Protein AF-A0A951QR62-F1 (afdb_monomer_lite)

pLDDT: mean 73.76, std 22.77, range [29.06, 96.69]

InterPro domains:
  IPR013424 PEP-CTERM protein-sorting domain [TIGR02595] (226-250)

Foldseek 3Di:
DDDDDDDDDDDDDDDDDDDDDPDPPVVVVVVPPPCPPQQAWFKWFWKWDDDVPFKIWIKIFTQADLNNHGFFFPPVVDLFKGKTFQGIFQTFIFDWAWDADPVRHFDADPVRFGHTPGDTDGPDGPDGTWMKMKGWDPQDCPDPPHPWIKIWIWIAGPDPVRDTFKIWIAGDDDDPDSSSCCGGPSVCCGVVVRLAQTFMWGADPVDGPDTGTGRMTGHDMDTRPRPRPPPPPPDPPPDPDDDDPDDDDDDD

Structure (mmCIF, N/CA/C/O backbone):
data_AF-A0A951QR62-F1
#
_entry.id   AF-A0A951QR62-F1
#
loop_
_atom_site.group_PDB
_atom_site.id
_atom_site.type_symbol
_atom_site.label_atom_id
_atom_site.label_alt_id
_atom_site.label_comp_id
_atom_site.label_asym_id
_atom_site.label_entity_id
_atom_site.label_seq_id
_atom_site.pdbx_PDB_ins_code
_atom_site.Cartn_x
_atom_site.Cartn_y
_atom_site.Cartn_z
_atom_site.occupancy
_atom_site.B_iso_or_equiv
_atom_site.auth_seq_id
_atom_site.auth_comp_id
_atom_site.auth_asym_id
_atom_site.auth_atom_id
_atom_site.pdbx_PDB_model_num
ATOM 1 N N . MET A 1 1 ? -86.029 -17.700 -2.530 1.00 34.91 1 MET A N 1
ATOM 2 C CA . MET A 1 1 ? -85.963 -18.914 -1.687 1.00 34.91 1 MET A CA 1
ATOM 3 C C . MET A 1 1 ? -84.786 -19.749 -2.184 1.00 34.91 1 MET A C 1
ATOM 5 O O . MET A 1 1 ? -84.702 -19.954 -3.386 1.00 34.91 1 MET A O 1
ATOM 9 N N . LYS A 1 2 ? -83.830 -20.101 -1.311 1.00 40.25 2 LYS A N 1
ATOM 10 C CA . LYS A 1 2 ? -82.664 -20.954 -1.633 1.00 40.25 2 LYS A CA 1
ATOM 11 C C . LYS A 1 2 ? -83.103 -22.402 -1.902 1.00 40.25 2 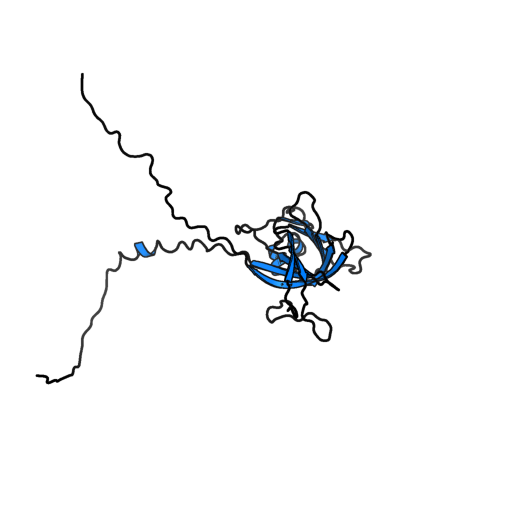LYS A C 1
ATOM 13 O O . LYS A 1 2 ? -84.101 -22.797 -1.312 1.00 40.25 2 LYS A O 1
ATOM 18 N N . ILE A 1 3 ? -82.321 -23.146 -2.700 1.00 38.38 3 ILE A N 1
ATOM 19 C CA . ILE A 1 3 ? -81.843 -24.549 -2.522 1.00 38.38 3 ILE A CA 1
ATOM 20 C C . ILE A 1 3 ? -81.163 -24.967 -3.859 1.00 38.38 3 ILE A C 1
ATOM 22 O O . ILE A 1 3 ? -81.825 -24.927 -4.886 1.00 38.38 3 ILE A O 1
ATOM 26 N N . THR A 1 4 ? -79.828 -24.978 -4.007 1.00 42.00 4 THR A N 1
ATOM 27 C CA . THR A 1 4 ? -78.790 -26.026 -3.757 1.00 42.00 4 THR A CA 1
ATOM 28 C C . THR A 1 4 ? -78.771 -27.277 -4.660 1.00 42.00 4 THR A C 1
ATOM 30 O O . THR A 1 4 ? -79.802 -27.906 -4.846 1.00 42.00 4 THR A O 1
ATOM 33 N N . GLN A 1 5 ? -77.525 -27.672 -5.017 1.00 37.88 5 GLN A N 1
ATOM 34 C CA . GLN A 1 5 ? -76.998 -28.970 -5.525 1.00 37.88 5 GLN A CA 1
ATOM 35 C C . GLN A 1 5 ? -77.039 -29.183 -7.060 1.00 37.88 5 GLN A C 1
ATOM 37 O O . GLN A 1 5 ? -77.958 -28.718 -7.710 1.00 37.88 5 GLN A O 1
ATOM 42 N N . LEU A 1 6 ? -76.062 -29.814 -7.739 1.00 32.00 6 LEU A N 1
ATOM 43 C CA . LEU A 1 6 ? -75.106 -30.866 -7.352 1.00 32.00 6 LEU A CA 1
ATOM 44 C C . LEU A 1 6 ? -73.878 -30.911 -8.313 1.00 32.00 6 LEU A C 1
ATOM 46 O O . LEU A 1 6 ? -73.946 -30.431 -9.440 1.00 32.00 6 LEU A O 1
ATOM 50 N N . MET A 1 7 ? -72.774 -31.495 -7.833 1.00 31.58 7 MET A N 1
ATOM 51 C CA . MET A 1 7 ? -71.439 -31.674 -8.440 1.00 31.58 7 MET A CA 1
ATOM 52 C C . MET A 1 7 ? -71.277 -32.870 -9.417 1.00 31.58 7 MET A C 1
ATOM 54 O O . MET A 1 7 ? -72.101 -33.777 -9.414 1.00 31.58 7 MET A O 1
ATOM 58 N N . MET A 1 8 ? -70.082 -32.898 -10.055 1.00 30.86 8 MET A N 1
ATOM 59 C CA . MET A 1 8 ? -69.261 -34.037 -10.566 1.00 30.86 8 MET A CA 1
ATOM 60 C C . MET A 1 8 ? -69.599 -34.574 -11.975 1.00 30.86 8 MET A C 1
ATOM 62 O O . MET A 1 8 ? -70.724 -34.985 -12.202 1.00 30.86 8 MET A O 1
ATOM 66 N N . ALA A 1 9 ? -68.764 -34.542 -13.032 1.00 35.53 9 ALA A N 1
ATOM 67 C CA . ALA A 1 9 ? -67.315 -34.701 -13.313 1.00 35.53 9 ALA A CA 1
ATOM 68 C C . ALA A 1 9 ? -66.876 -36.143 -13.683 1.00 35.53 9 ALA A C 1
ATOM 70 O O . ALA A 1 9 ? -67.063 -37.044 -12.873 1.00 35.53 9 ALA A O 1
ATOM 71 N N . ILE A 1 10 ? -66.208 -36.294 -14.854 1.00 38.94 10 ILE A N 1
ATOM 72 C CA . ILE A 1 10 ? -64.897 -36.971 -15.119 1.00 38.94 10 ILE A CA 1
ATOM 73 C C . ILE A 1 10 ? -64.791 -37.720 -16.489 1.00 38.94 10 ILE A C 1
ATOM 75 O O . ILE A 1 10 ? -65.581 -38.614 -16.763 1.00 38.94 10 ILE A O 1
ATOM 79 N N . ALA A 1 11 ? -63.704 -37.383 -17.228 1.00 35.62 11 ALA A N 1
ATOM 80 C CA . ALA A 1 11 ? -62.844 -38.160 -18.173 1.00 35.62 11 ALA A CA 1
ATOM 81 C C . ALA A 1 11 ? -63.382 -38.669 -19.536 1.00 35.62 11 ALA A C 1
ATOM 83 O O . ALA A 1 11 ? -64.543 -39.024 -19.641 1.00 35.62 11 ALA A O 1
ATOM 84 N N . LEU A 1 12 ? -62.607 -38.841 -20.627 1.00 31.59 12 LEU A N 1
ATOM 85 C CA . LEU A 1 12 ? -61.179 -38.672 -21.007 1.00 31.59 12 LEU A CA 1
ATOM 86 C C . LEU A 1 12 ? -61.135 -38.719 -22.565 1.00 31.59 12 LEU A C 1
ATOM 88 O O . LEU A 1 12 ? -61.848 -39.519 -23.157 1.00 31.59 12 LEU A O 1
ATOM 92 N N . ALA A 1 13 ? -60.410 -37.822 -23.246 1.00 36.09 13 ALA A N 1
ATOM 93 C CA . ALA A 1 13 ? -59.169 -38.081 -24.012 1.00 36.09 13 ALA A CA 1
ATOM 94 C C . ALA A 1 13 ? -59.342 -37.958 -25.542 1.00 36.09 13 ALA A C 1
ATOM 96 O O . ALA A 1 13 ? -60.172 -38.639 -26.124 1.00 36.09 13 ALA A O 1
ATOM 97 N N . THR A 1 14 ? -58.529 -37.106 -26.182 1.00 36.16 14 THR A N 1
ATOM 98 C CA . THR A 1 14 ? -57.420 -37.494 -27.087 1.00 36.16 14 THR A CA 1
ATOM 99 C C . THR A 1 14 ? -56.716 -36.237 -27.606 1.00 36.16 14 THR A C 1
ATOM 101 O O . THR A 1 14 ? -57.365 -35.305 -28.072 1.00 36.16 14 THR A O 1
ATOM 104 N N . VAL A 1 15 ? -55.385 -36.235 -27.538 1.00 37.47 15 VAL A N 1
ATOM 105 C CA . VAL A 1 15 ? -54.483 -35.268 -28.184 1.00 37.47 15 VAL A CA 1
ATOM 106 C C . VAL A 1 15 ? -53.923 -35.927 -29.450 1.00 37.47 15 VAL A C 1
ATOM 108 O O . VAL A 1 15 ? -53.648 -37.128 -29.424 1.00 37.47 15 VAL A O 1
ATOM 111 N N . PRO A 1 16 ? -53.705 -35.164 -30.533 1.00 37.94 16 PRO A N 1
ATOM 112 C CA . PRO A 1 16 ? -52.357 -35.143 -31.097 1.00 37.94 16 PRO A CA 1
ATOM 113 C C . PRO A 1 16 ? -51.855 -33.721 -31.401 1.00 37.94 16 PRO A C 1
ATOM 115 O O . PRO A 1 16 ? -52.566 -32.868 -31.926 1.00 37.94 16 PRO A O 1
ATOM 118 N N . VAL A 1 17 ? -50.587 -33.513 -31.045 1.00 37.38 17 VAL A N 1
ATOM 119 C CA . VAL A 1 17 ? -49.722 -32.353 -31.311 1.00 37.38 17 VAL A CA 1
ATOM 120 C C . VAL A 1 17 ? -49.073 -32.504 -32.691 1.00 37.38 17 VAL A C 1
ATOM 122 O O . VAL A 1 17 ? -48.801 -33.636 -33.082 1.00 37.38 17 VAL A O 1
ATOM 125 N N . MET A 1 18 ? -48.795 -31.379 -33.372 1.00 29.06 18 MET A N 1
ATOM 126 C CA . MET A 1 18 ? -47.573 -31.021 -34.149 1.00 29.06 18 MET A CA 1
ATOM 127 C C . MET A 1 18 ? -47.937 -29.838 -35.076 1.00 29.06 18 MET A C 1
ATOM 129 O O . MET A 1 18 ? -48.829 -29.976 -35.902 1.00 29.06 18 MET A O 1
ATOM 133 N N . SER A 1 19 ? -47.492 -28.598 -34.830 1.00 36.44 19 SER A N 1
ATOM 134 C CA . SER A 1 19 ? -46.150 -27.991 -35.014 1.00 36.44 19 SER A CA 1
ATOM 135 C C . SER A 1 19 ? -46.030 -27.196 -36.327 1.00 36.44 19 SER A C 1
ATOM 137 O O . SER A 1 19 ? -46.503 -27.643 -37.364 1.00 36.44 19 SER A O 1
ATOM 139 N N . ALA A 1 20 ? -45.321 -26.058 -36.234 1.00 32.44 20 ALA A N 1
ATOM 140 C CA . ALA A 1 20 ? -45.099 -24.971 -37.209 1.00 32.44 20 ALA A CA 1
ATOM 141 C C . ALA A 1 20 ? -46.254 -23.942 -37.237 1.00 32.44 20 ALA A C 1
ATOM 143 O O . ALA A 1 20 ? -47.397 -24.289 -37.487 1.00 32.44 20 ALA A O 1
ATOM 144 N N . PHE A 1 21 ? -46.087 -22.652 -36.934 1.00 40.03 21 PHE A N 1
ATOM 145 C CA . PHE A 1 21 ? -44.973 -21.741 -37.191 1.00 40.03 21 PHE A CA 1
ATOM 146 C C . PHE A 1 21 ? -44.891 -20.678 -36.073 1.00 40.03 21 PHE A C 1
ATOM 148 O O . PHE A 1 21 ? -45.752 -19.804 -35.977 1.00 40.03 21 PHE A O 1
ATOM 155 N N . ILE A 1 22 ? -43.847 -20.731 -35.240 1.00 42.44 22 ILE A N 1
ATOM 156 C CA . ILE A 1 22 ? -43.415 -19.625 -34.369 1.00 42.44 22 ILE A CA 1
ATOM 157 C C . ILE A 1 22 ? -42.149 -19.071 -35.016 1.00 42.44 22 ILE A C 1
ATOM 159 O O . ILE A 1 22 ? -41.060 -19.559 -34.753 1.00 42.44 22 ILE A O 1
ATOM 163 N N . GLU A 1 23 ? -42.287 -18.095 -35.911 1.00 45.03 23 GLU A N 1
ATOM 164 C CA . GLU A 1 23 ? -41.119 -17.484 -36.574 1.00 45.03 23 GLU A CA 1
ATOM 165 C C . GLU A 1 23 ? -41.222 -15.955 -36.679 1.00 45.03 23 GLU A C 1
ATOM 167 O O . GLU A 1 23 ? -40.512 -15.312 -37.441 1.00 45.03 23 GLU A O 1
ATOM 172 N N . LYS A 1 24 ? -42.098 -15.330 -35.879 1.00 41.56 24 LYS A N 1
ATOM 173 C CA . LYS A 1 24 ? -42.217 -13.860 -35.830 1.00 41.56 24 LYS A CA 1
ATOM 174 C C . LYS A 1 24 ? -42.071 -13.218 -34.452 1.00 41.56 24 LYS A C 1
ATOM 176 O O . LYS A 1 24 ? -42.199 -12.006 -34.351 1.00 41.56 24 LYS A O 1
ATOM 181 N N . ALA A 1 25 ? -41.751 -13.999 -33.419 1.00 36.41 25 ALA A N 1
ATOM 182 C CA . ALA A 1 25 ? -41.489 -13.476 -32.073 1.00 36.41 25 ALA A CA 1
ATOM 183 C C . ALA A 1 25 ? -39.991 -13.426 -31.704 1.00 36.41 25 ALA A C 1
ATOM 185 O O . ALA A 1 25 ? -39.629 -12.751 -30.748 1.00 36.41 25 ALA A O 1
ATOM 186 N N . VAL A 1 26 ? -39.112 -14.088 -32.469 1.00 38.66 26 VAL A N 1
ATOM 187 C CA . VAL A 1 26 ? -37.679 -14.201 -32.123 1.00 38.66 26 VAL A CA 1
ATOM 188 C C . VAL A 1 26 ? -36.878 -12.958 -32.543 1.00 38.66 26 VAL A C 1
ATOM 190 O O . VAL A 1 26 ? -35.980 -12.531 -31.827 1.00 38.66 26 VAL A O 1
ATOM 193 N N . ALA A 1 27 ? -37.290 -12.259 -33.606 1.00 41.97 27 ALA A N 1
ATOM 194 C CA . ALA A 1 27 ? -36.621 -11.031 -34.060 1.00 41.97 27 ALA A CA 1
ATOM 195 C C . ALA A 1 27 ? -36.863 -9.794 -33.159 1.00 41.97 27 ALA A C 1
ATOM 197 O O . ALA A 1 27 ? -36.263 -8.746 -33.378 1.00 41.97 27 ALA A O 1
ATOM 198 N N . GLN A 1 28 ? -37.737 -9.894 -32.148 1.00 40.25 28 GLN A N 1
ATOM 199 C CA . GLN A 1 28 ? -37.912 -8.873 -31.101 1.00 40.25 28 GLN A CA 1
ATOM 200 C C . GLN A 1 28 ? -37.309 -9.289 -29.748 1.00 40.25 28 GLN A C 1
ATOM 202 O O . GLN A 1 28 ? -37.308 -8.487 -28.819 1.00 40.25 28 GLN A O 1
ATOM 207 N N . GLN A 1 29 ? -36.756 -10.503 -29.643 1.00 39.50 29 GLN A N 1
ATOM 208 C CA . GLN A 1 29 ? -35.975 -10.960 -28.487 1.00 39.50 29 GLN A CA 1
ATOM 209 C C . GLN A 1 29 ? -34.459 -10.888 -28.721 1.00 39.50 29 GLN A C 1
ATOM 211 O O . GLN A 1 29 ? -33.709 -10.822 -27.755 1.00 39.50 29 GLN A O 1
ATOM 216 N N . GLU A 1 30 ? -33.997 -10.784 -29.969 1.00 42.53 30 GLU A N 1
ATOM 217 C CA . GLU A 1 30 ? -32.574 -10.558 -30.288 1.00 42.53 30 GLU A CA 1
ATOM 218 C C . GLU A 1 30 ? -32.125 -9.088 -30.159 1.00 42.53 30 GLU A C 1
ATOM 220 O O . GLU A 1 30 ? -30.941 -8.789 -30.273 1.00 42.53 30 GLU A O 1
ATOM 225 N N . ALA A 1 31 ? -33.040 -8.162 -29.850 1.00 41.59 31 ALA A N 1
ATOM 226 C CA . ALA A 1 31 ? -32.708 -6.774 -29.503 1.00 41.59 31 ALA A CA 1
ATOM 227 C C . ALA A 1 31 ? -32.502 -6.553 -27.988 1.00 41.59 31 ALA A C 1
ATOM 229 O O . ALA A 1 31 ? -32.402 -5.413 -27.541 1.00 41.59 31 ALA A O 1
ATOM 230 N N . VAL A 1 32 ? -32.447 -7.628 -27.192 1.00 46.00 32 VAL A N 1
ATOM 231 C CA . VAL A 1 32 ? -32.204 -7.578 -25.742 1.00 46.00 32 VAL A CA 1
ATOM 232 C C . VAL A 1 32 ? -31.082 -8.544 -25.364 1.00 46.00 32 VAL A C 1
ATOM 234 O O . VAL A 1 32 ? -31.298 -9.427 -24.556 1.00 46.00 32 VAL A O 1
ATOM 237 N N . VAL A 1 33 ? -29.893 -8.397 -25.959 1.00 45.66 33 VAL A N 1
ATOM 238 C CA . VAL A 1 33 ? -28.599 -8.717 -25.316 1.00 45.66 33 VAL A CA 1
ATOM 239 C C . VAL A 1 33 ? -27.499 -7.895 -26.010 1.00 45.66 33 VAL A C 1
ATOM 241 O O . VAL A 1 33 ? -26.639 -8.411 -26.716 1.00 45.66 33 VAL A O 1
ATOM 244 N N . GLN A 1 34 ? -27.515 -6.577 -25.837 1.00 39.19 34 GLN A N 1
ATOM 245 C CA . GLN A 1 34 ? -26.253 -5.934 -25.495 1.00 39.19 34 GLN A CA 1
ATOM 246 C C . GLN A 1 34 ? -26.326 -5.792 -23.983 1.00 39.19 34 GLN A C 1
ATOM 248 O O . GLN A 1 34 ? -26.963 -4.873 -23.475 1.00 39.19 34 GLN A O 1
ATOM 253 N N . GLU A 1 35 ? -25.748 -6.757 -23.262 1.00 46.84 35 GLU A N 1
ATOM 254 C CA . GLU A 1 35 ? -25.122 -6.428 -21.985 1.00 46.84 35 GLU A CA 1
ATOM 255 C C . GLU A 1 35 ? -24.111 -5.326 -22.313 1.00 46.84 35 GLU A C 1
ATOM 257 O O . GLU A 1 35 ? -22.962 -5.578 -22.670 1.00 46.84 35 GLU A O 1
ATOM 262 N N . GLU A 1 36 ? -24.572 -4.079 -22.283 1.00 46.03 36 GLU A N 1
ATOM 263 C CA . GLU A 1 36 ? -23.732 -2.980 -21.855 1.00 46.03 36 GLU A CA 1
ATOM 264 C C . GLU A 1 36 ? -23.204 -3.454 -20.504 1.00 46.03 36 GLU A C 1
ATOM 266 O O . GLU A 1 36 ? -23.963 -3.512 -19.535 1.00 46.03 36 GLU A O 1
ATOM 271 N N . LEU A 1 37 ? -21.973 -3.988 -20.499 1.00 48.75 37 LEU A N 1
ATOM 272 C CA . LEU A 1 37 ? -21.319 -4.474 -19.294 1.00 48.75 37 LEU A CA 1
ATOM 273 C C . LEU A 1 37 ? -21.549 -3.402 -18.240 1.00 48.75 37 LEU A C 1
ATOM 275 O O . LEU A 1 37 ? -21.048 -2.285 -18.393 1.00 48.75 37 LEU A O 1
ATOM 279 N N . ALA A 1 38 ? -22.330 -3.727 -17.205 1.00 47.94 38 ALA A N 1
ATOM 280 C CA . ALA A 1 38 ? -22.415 -2.878 -16.032 1.00 47.94 38 ALA A CA 1
ATOM 281 C C . ALA A 1 38 ? -20.970 -2.501 -15.685 1.00 47.94 38 ALA A C 1
ATOM 283 O O . ALA A 1 38 ? -20.124 -3.404 -15.654 1.00 47.94 38 ALA A O 1
ATOM 284 N N . PRO A 1 39 ? -20.646 -1.204 -15.541 1.00 52.41 39 PRO A N 1
ATOM 285 C CA . PRO A 1 39 ? -19.260 -0.787 -15.457 1.00 52.41 39 PRO A CA 1
ATOM 286 C C . PRO A 1 39 ? -18.620 -1.560 -14.300 1.00 52.41 39 PRO A C 1
ATOM 288 O O . PRO A 1 39 ? -19.117 -1.527 -13.170 1.00 52.41 39 PRO A O 1
ATOM 291 N N . ILE A 1 40 ? -17.600 -2.367 -14.621 1.00 57.81 40 ILE A N 1
ATOM 292 C CA . ILE A 1 40 ? -16.948 -3.264 -13.664 1.00 57.81 40 ILE A CA 1
ATOM 293 C C . ILE A 1 40 ? -16.392 -2.368 -12.567 1.00 57.81 40 ILE A C 1
ATOM 295 O O . ILE A 1 40 ? -15.451 -1.617 -12.810 1.00 57.81 40 ILE A O 1
ATOM 299 N N . ARG A 1 41 ? -17.007 -2.398 -11.379 1.00 62.28 41 ARG A N 1
ATOM 300 C CA . ARG A 1 41 ? -16.557 -1.611 -10.226 1.00 62.28 41 ARG A CA 1
ATOM 301 C C . ARG A 1 41 ? -15.094 -1.967 -9.946 1.00 62.28 41 ARG A C 1
ATOM 303 O O . ARG A 1 41 ? -14.853 -3.143 -9.663 1.00 62.28 41 ARG A O 1
ATOM 310 N N . PRO A 1 42 ? -14.141 -1.009 -9.990 1.00 72.00 42 PRO A N 1
ATOM 311 C CA . PRO A 1 42 ? -12.777 -1.260 -9.559 1.00 72.00 42 PRO A CA 1
ATOM 312 C C . PRO A 1 42 ? -12.795 -1.890 -8.171 1.00 72.00 42 PRO A C 1
ATOM 314 O O . PRO A 1 42 ? -13.407 -1.339 -7.244 1.00 72.00 42 PRO A O 1
ATOM 317 N N . GLN A 1 43 ? -12.173 -3.059 -8.054 1.00 83.44 43 GLN A N 1
ATOM 318 C CA . GLN A 1 43 ? -11.897 -3.679 -6.769 1.00 83.44 43 GLN A CA 1
ATOM 319 C C . GLN A 1 43 ? -10.499 -3.254 -6.344 1.00 83.44 43 GLN A C 1
ATOM 321 O O . GLN A 1 43 ? -9.562 -3.289 -7.131 1.00 83.44 43 GLN A O 1
ATOM 326 N N . GLY A 1 44 ? -10.379 -2.821 -5.102 1.00 91.62 44 GLY A N 1
ATOM 327 C CA . GLY A 1 44 ? -9.127 -2.410 -4.501 1.00 91.62 44 GLY A CA 1
ATOM 328 C C . GLY A 1 44 ? -8.901 -3.105 -3.171 1.00 91.62 44 GLY A C 1
ATOM 329 O O . GLY A 1 44 ? -9.738 -3.873 -2.687 1.00 91.62 44 GLY A O 1
ATOM 330 N N . ASN A 1 45 ? -7.778 -2.784 -2.546 1.00 95.56 45 ASN A N 1
ATOM 331 C CA . ASN A 1 45 ? -7.425 -3.267 -1.220 1.00 95.56 45 ASN A CA 1
ATOM 332 C C . ASN A 1 45 ? -7.411 -2.115 -0.221 1.00 95.56 45 ASN A C 1
ATOM 334 O O . ASN A 1 45 ? -6.730 -1.115 -0.442 1.00 95.56 45 ASN A O 1
ATOM 338 N N . GLY A 1 46 ? -8.114 -2.296 0.896 1.00 96.00 46 GLY A N 1
ATOM 339 C CA . GLY A 1 46 ? -8.003 -1.413 2.052 1.00 96.00 46 GLY A CA 1
ATOM 340 C C . GLY A 1 46 ? -6.793 -1.801 2.898 1.00 96.00 46 GLY A C 1
ATOM 341 O O . GLY A 1 46 ? -6.588 -2.985 3.194 1.00 96.00 46 GLY A O 1
ATOM 342 N N . TYR A 1 47 ? -5.998 -0.811 3.295 1.00 95.94 47 TYR A N 1
ATOM 343 C CA . TYR A 1 47 ? -4.814 -0.995 4.129 1.00 95.94 47 TYR A CA 1
ATOM 344 C C . TYR A 1 47 ? -4.8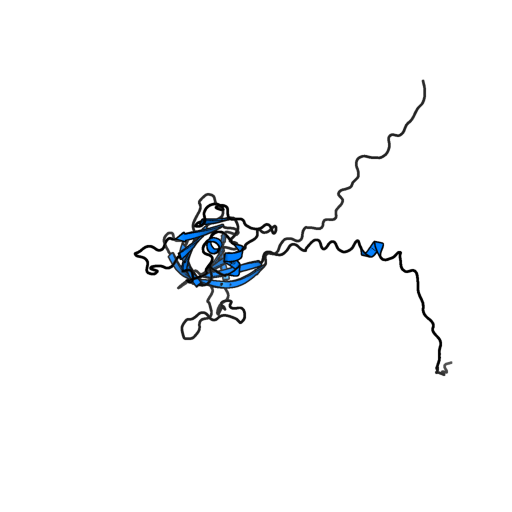58 -0.122 5.374 1.00 95.94 47 TYR A C 1
ATOM 346 O O . TYR A 1 47 ? -5.340 1.007 5.347 1.00 95.94 47 TYR A O 1
ATOM 354 N N . SER A 1 48 ? -4.314 -0.626 6.479 1.00 93.50 48 SER A N 1
ATOM 355 C CA . SER A 1 48 ? -4.222 0.115 7.736 1.00 93.50 48 SER A CA 1
ATOM 356 C C . SER A 1 48 ? -2.869 -0.065 8.413 1.00 93.50 48 SER A C 1
ATOM 358 O O . SER A 1 48 ? -2.341 -1.174 8.488 1.00 93.50 48 SER A O 1
ATOM 360 N N . GLN A 1 49 ? -2.309 1.026 8.932 1.00 90.94 49 GLN A N 1
ATOM 361 C CA . GLN A 1 49 ? -1.043 1.024 9.663 1.00 90.94 49 GLN A CA 1
ATOM 362 C C . GLN A 1 49 ? -1.260 1.358 11.150 1.00 90.94 49 GLN A C 1
ATOM 364 O O . GLN A 1 49 ? -1.545 2.512 11.450 1.00 90.94 49 GLN A O 1
ATOM 369 N N . PRO A 1 50 ? -1.037 0.423 12.096 1.00 82.06 50 PRO A N 1
ATOM 370 C CA . PRO A 1 50 ? -0.044 0.574 13.154 1.00 82.06 50 PRO A CA 1
ATOM 371 C C . PRO A 1 50 ? 0.338 1.927 13.767 1.00 82.06 50 PRO A C 1
ATOM 373 O O . PRO A 1 50 ? 1.388 2.412 13.363 1.00 82.06 50 PRO A O 1
ATOM 376 N N . GLY A 1 51 ? -0.334 2.493 14.774 1.00 72.12 51 GLY A N 1
ATOM 377 C CA . GLY A 1 51 ? 0.145 3.709 15.457 1.00 72.12 51 GLY A CA 1
ATOM 378 C C . GLY A 1 51 ? 0.191 3.659 16.985 1.00 72.12 51 GLY A C 1
ATOM 379 O O . GLY A 1 51 ? -0.827 3.887 17.629 1.00 72.12 51 GLY A O 1
ATOM 380 N N . SER A 1 52 ? 1.365 3.496 17.605 1.00 59.75 52 SER A N 1
ATOM 381 C CA . SER A 1 52 ? 1.514 3.650 19.068 1.00 59.75 52 SER A CA 1
ATOM 382 C C . SER A 1 52 ? 1.992 5.066 19.449 1.00 59.75 52 SER A C 1
ATOM 384 O O . SER A 1 52 ? 2.993 5.521 18.887 1.00 59.75 52 SER A O 1
ATOM 386 N N . PRO A 1 53 ? 1.352 5.811 20.383 1.00 49.78 53 PRO A N 1
ATOM 387 C CA . PRO A 1 53 ? 0.094 5.536 21.093 1.00 49.78 53 PRO A CA 1
ATOM 388 C C . PRO A 1 53 ? -1.167 6.080 20.386 1.00 49.78 53 PRO A C 1
ATOM 390 O O . PRO A 1 53 ? -2.271 5.823 20.855 1.00 49.78 53 PRO A O 1
ATOM 393 N N . SER A 1 54 ? -1.028 6.852 19.299 1.00 58.25 54 SER A N 1
ATOM 394 C CA . SER A 1 54 ? -2.092 7.220 18.340 1.00 58.25 54 SER A CA 1
ATOM 395 C C . SER A 1 54 ? -1.487 7.931 17.120 1.00 58.25 54 SER A C 1
ATOM 397 O O . SER A 1 54 ? -0.965 9.032 17.276 1.00 58.25 54 SER A O 1
ATOM 399 N N . VAL A 1 55 ? -1.546 7.280 15.950 1.00 55.78 55 VAL A N 1
ATOM 400 C CA . VAL A 1 55 ? -1.957 7.758 14.602 1.00 55.78 55 VAL A CA 1
ATOM 401 C C . VAL A 1 55 ? -1.990 6.494 13.742 1.00 55.78 55 VAL A C 1
ATOM 403 O O . VAL A 1 55 ? -0.933 5.933 13.465 1.00 55.78 55 VAL A O 1
ATOM 406 N N . PHE A 1 56 ? -3.175 6.046 13.337 1.00 79.19 56 PHE A N 1
ATOM 407 C CA . PHE A 1 56 ? -3.325 4.925 12.416 1.00 79.19 56 PHE A CA 1
ATOM 408 C C . PHE A 1 56 ? -3.770 5.463 11.064 1.00 79.19 56 PHE A C 1
ATOM 410 O O . PHE A 1 56 ? -4.774 6.165 10.971 1.00 79.19 56 PHE A O 1
ATOM 417 N N . VAL A 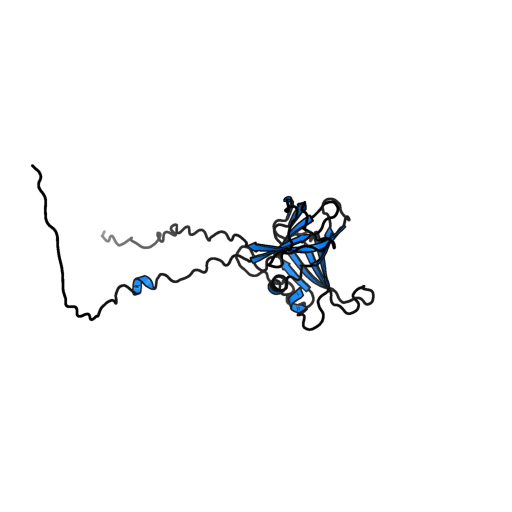1 57 ? -2.984 5.204 10.031 1.00 89.69 57 VAL A N 1
ATOM 418 C CA . VAL A 1 57 ? -3.328 5.597 8.665 1.00 89.69 57 VAL A CA 1
ATOM 419 C C . VAL A 1 57 ? -4.224 4.517 8.072 1.00 89.69 57 VAL A C 1
ATOM 421 O O . VAL A 1 57 ? -3.932 3.334 8.256 1.00 89.69 57 VAL A O 1
ATOM 424 N N . GLN A 1 58 ? -5.266 4.907 7.341 1.00 93.31 58 GLN A N 1
ATOM 425 C CA . GLN A 1 58 ? -5.999 4.016 6.445 1.00 93.31 58 GLN A CA 1
ATOM 426 C C . GLN A 1 58 ? -6.043 4.618 5.042 1.00 93.31 58 GLN A C 1
ATOM 428 O O . GLN A 1 58 ? -6.214 5.825 4.902 1.00 93.31 58 GLN A O 1
ATOM 433 N N . PHE A 1 59 ? -5.873 3.786 4.022 1.00 95.56 59 PHE A N 1
ATOM 434 C CA . PHE A 1 59 ? -6.021 4.174 2.623 1.00 95.56 59 PHE A CA 1
ATOM 435 C C . PHE A 1 59 ? -6.452 2.975 1.786 1.00 95.56 59 PHE A C 1
ATOM 437 O O . PHE A 1 59 ? -6.315 1.823 2.208 1.00 95.56 59 PHE A O 1
ATOM 444 N N . ASP A 1 60 ? -6.907 3.272 0.578 1.00 96.25 60 ASP A N 1
ATOM 445 C CA . ASP A 1 60 ? -7.332 2.294 -0.406 1.00 96.25 60 ASP A CA 1
ATOM 446 C C . ASP A 1 60 ? -6.369 2.303 -1.597 1.00 96.25 60 ASP A C 1
ATOM 448 O O . ASP A 1 60 ? -5.941 3.367 -2.047 1.00 96.25 60 ASP A O 1
ATOM 452 N N . LEU A 1 61 ? -6.014 1.123 -2.102 1.00 96.50 61 LEU A N 1
ATOM 453 C CA . LEU A 1 61 ? -5.205 0.942 -3.308 1.00 96.50 61 LEU A CA 1
ATOM 454 C C . LEU A 1 61 ? -6.075 0.362 -4.424 1.00 96.50 61 LEU A C 1
ATOM 456 O O . LEU A 1 61 ? -6.741 -0.649 -4.207 1.00 96.50 61 LEU A O 1
ATOM 460 N N . PHE A 1 62 ? -6.021 0.957 -5.613 1.00 95.31 62 PHE A N 1
ATOM 461 C CA . PHE A 1 62 ? -6.756 0.518 -6.802 1.00 95.31 62 PHE A CA 1
ATOM 462 C C . PHE A 1 62 ? -5.829 0.393 -8.014 1.00 95.31 62 PHE A C 1
ATOM 464 O O . PHE A 1 62 ? -4.886 1.168 -8.143 1.00 95.31 62 PHE A O 1
ATOM 471 N N . ASP A 1 63 ? -6.126 -0.542 -8.916 1.00 93.56 63 ASP A N 1
ATOM 472 C CA . ASP A 1 63 ? -5.476 -0.717 -10.226 1.00 93.56 63 ASP A CA 1
ATOM 473 C C . ASP A 1 63 ? -6.182 0.027 -11.365 1.00 93.56 63 ASP A C 1
ATOM 475 O O . ASP A 1 63 ? -5.636 0.147 -12.459 1.00 93.56 63 ASP A O 1
ATOM 479 N N . ALA A 1 64 ? -7.381 0.553 -11.125 1.00 91.38 64 ALA A N 1
ATOM 480 C CA . ALA A 1 64 ? -8.154 1.298 -12.106 1.00 91.38 64 ALA A CA 1
ATOM 481 C C . ALA A 1 64 ? -8.659 2.628 -11.536 1.00 91.38 64 ALA A C 1
ATOM 483 O O . ALA A 1 64 ? -8.911 2.775 -10.337 1.00 91.38 64 ALA A O 1
ATOM 484 N N . LEU A 1 65 ? -8.835 3.609 -12.418 1.00 87.75 65 LEU A N 1
ATOM 485 C CA . LEU A 1 65 ? -9.437 4.911 -12.151 1.00 87.75 65 LEU A CA 1
ATOM 486 C C . LEU A 1 65 ? -10.954 4.797 -11.956 1.00 87.75 65 LEU A C 1
ATOM 488 O O . LEU A 1 65 ? -11.577 3.767 -12.218 1.00 87.75 65 LEU A O 1
ATOM 492 N N . SER A 1 66 ? -11.583 5.869 -11.471 1.00 83.00 66 SER A N 1
ATOM 493 C CA . SER A 1 66 ? -13.019 5.885 -11.153 1.00 83.00 66 SER A CA 1
ATOM 494 C C . SER A 1 66 ? -13.932 5.704 -12.364 1.00 83.00 66 SER A C 1
ATOM 496 O O . SER A 1 66 ? -15.075 5.284 -12.213 1.00 83.00 66 SER A O 1
ATOM 498 N N . ASN A 1 67 ? -13.406 5.954 -13.561 1.00 83.88 67 ASN A N 1
ATOM 499 C CA . ASN A 1 67 ? -14.055 5.693 -14.844 1.00 83.88 67 ASN A CA 1
ATOM 500 C C . ASN A 1 67 ? -13.814 4.268 -15.385 1.00 83.88 67 ASN A C 1
ATOM 502 O O . ASN A 1 67 ? -14.214 3.984 -16.509 1.00 83.88 67 ASN A O 1
ATOM 506 N N . GLY A 1 68 ? -13.145 3.396 -14.623 1.00 83.56 68 GLY A N 1
ATOM 507 C CA . GLY A 1 68 ? -12.839 2.015 -15.005 1.00 83.56 68 GLY A CA 1
ATOM 508 C C . GLY A 1 68 ? -11.598 1.845 -15.885 1.00 83.56 68 GLY A C 1
ATOM 509 O O . GLY A 1 68 ? -11.223 0.714 -16.176 1.00 83.56 68 GLY A O 1
ATOM 510 N N . ASN A 1 69 ? -10.929 2.929 -16.292 1.00 87.31 69 ASN A N 1
ATOM 511 C CA . ASN A 1 69 ? -9.688 2.813 -17.058 1.00 87.31 69 ASN A CA 1
ATOM 512 C C . ASN A 1 69 ? -8.551 2.294 -16.165 1.00 87.31 69 ASN A C 1
ATOM 514 O O . ASN A 1 69 ? -8.412 2.787 -15.043 1.00 87.31 69 ASN A O 1
ATOM 518 N N . PRO A 1 70 ? -7.697 1.380 -16.654 1.00 90.44 70 PRO A N 1
ATOM 519 C CA . PRO A 1 70 ? -6.548 0.909 -15.891 1.00 90.44 70 PRO A CA 1
ATOM 520 C C . PRO A 1 70 ? -5.582 2.061 -15.592 1.00 90.44 70 PRO A C 1
ATOM 522 O O . PRO A 1 70 ? -5.358 2.945 -16.426 1.00 90.44 70 PRO A O 1
ATOM 525 N N . ILE A 1 71 ? -4.994 2.041 -14.402 1.00 91.81 71 ILE A N 1
ATOM 526 C CA . ILE A 1 71 ? -3.918 2.941 -14.004 1.00 91.81 71 ILE A CA 1
ATOM 527 C C . ILE A 1 71 ? -2.621 2.366 -14.555 1.00 91.81 71 ILE A C 1
ATOM 529 O O . ILE A 1 71 ? -2.186 1.277 -14.188 1.00 91.81 71 ILE A O 1
ATOM 533 N N . LEU A 1 72 ? -2.006 3.113 -15.464 1.00 91.69 72 LEU A N 1
ATOM 534 C CA . LEU A 1 72 ? -0.785 2.692 -16.132 1.00 91.69 72 LEU A CA 1
ATOM 535 C C . LEU A 1 72 ? 0.441 3.184 -15.371 1.00 91.69 72 LEU A C 1
ATOM 537 O O . LEU A 1 72 ? 0.454 4.299 -14.847 1.00 91.69 72 LEU A O 1
ATOM 541 N N . ASP A 1 73 ? 1.492 2.372 -15.393 1.00 93.50 73 ASP A N 1
ATOM 542 C CA . ASP A 1 73 ? 2.830 2.824 -15.043 1.00 93.50 73 ASP A CA 1
ATOM 543 C C . ASP A 1 73 ? 3.292 3.911 -16.030 1.00 93.50 73 ASP A C 1
ATOM 545 O O . ASP A 1 73 ? 3.207 3.738 -17.253 1.00 93.50 73 ASP A O 1
ATOM 549 N N . LEU A 1 74 ? 3.776 5.036 -15.505 1.00 91.69 74 LEU A N 1
ATOM 550 C CA . LEU A 1 74 ? 4.357 6.128 -16.289 1.00 91.69 74 LEU A CA 1
ATOM 551 C C . LEU A 1 74 ? 5.840 5.912 -16.618 1.00 91.69 74 LEU A C 1
ATOM 553 O O . LEU A 1 74 ? 6.356 6.528 -17.550 1.00 91.69 74 LEU A O 1
ATOM 557 N N . GLU A 1 75 ? 6.512 5.008 -15.910 1.00 91.44 75 GLU A N 1
ATOM 558 C CA . GLU A 1 75 ? 7.935 4.693 -16.044 1.00 91.44 75 GLU A CA 1
ATOM 559 C C . GLU A 1 75 ? 8.160 3.363 -16.786 1.00 91.44 75 GLU A C 1
ATOM 561 O O . GLU A 1 75 ? 9.141 2.668 -16.550 1.00 91.44 75 GLU A O 1
ATOM 566 N N . GLN A 1 76 ? 7.309 3.037 -17.771 1.00 84.06 76 GLN A N 1
ATOM 567 C CA . GLN A 1 76 ? 7.250 1.732 -18.475 1.00 84.06 76 GLN A CA 1
ATOM 568 C C . GLN A 1 76 ? 8.580 1.193 -19.035 1.00 84.06 76 GLN A C 1
ATOM 570 O O . GLN A 1 76 ? 8.689 0.018 -19.391 1.00 84.06 76 GLN A O 1
ATOM 575 N N . LYS A 1 77 ? 9.584 2.059 -19.203 1.00 87.06 77 LYS A N 1
ATOM 576 C CA . LYS A 1 77 ? 10.915 1.704 -19.717 1.00 87.06 77 LYS A CA 1
ATOM 577 C C . LYS A 1 77 ? 11.921 1.359 -18.616 1.00 87.06 77 LYS A C 1
ATOM 579 O O . LYS A 1 77 ? 13.029 0.945 -18.948 1.00 87.06 77 LYS A O 1
ATOM 584 N N . ASN A 1 78 ? 11.569 1.547 -17.349 1.00 90.38 78 ASN A N 1
ATOM 585 C CA . ASN A 1 78 ? 12.423 1.330 -16.193 1.00 90.38 78 ASN A CA 1
ATOM 586 C C . ASN A 1 78 ? 11.919 0.123 -15.398 1.00 90.38 78 ASN A C 1
ATOM 588 O O . ASN A 1 78 ? 10.899 0.190 -14.732 1.00 90.38 78 ASN A O 1
ATOM 592 N N . ASP A 1 79 ? 12.659 -0.979 -15.433 1.00 89.88 79 ASP A N 1
ATOM 593 C CA . ASP A 1 79 ? 12.323 -2.228 -14.739 1.00 89.88 79 ASP A CA 1
ATOM 594 C C . ASP A 1 79 ? 12.479 -2.169 -13.210 1.00 89.88 79 ASP A C 1
ATOM 596 O O . ASP A 1 79 ? 12.212 -3.151 -12.521 1.00 89.88 79 ASP A O 1
ATOM 600 N N . LYS A 1 80 ? 12.940 -1.033 -12.678 1.00 92.44 80 LYS A N 1
ATOM 601 C CA . LYS A 1 80 ? 13.197 -0.809 -11.249 1.00 92.44 80 LYS A CA 1
ATOM 602 C C . LYS A 1 80 ? 12.348 0.299 -10.655 1.00 92.44 80 LYS A C 1
ATOM 604 O O . LYS A 1 80 ? 12.498 0.592 -9.471 1.00 92.44 80 LYS A O 1
ATOM 609 N N . LEU A 1 81 ? 11.500 0.935 -11.452 1.00 94.31 81 LEU A N 1
ATOM 610 C CA . LEU A 1 81 ? 10.683 2.054 -11.016 1.00 94.31 81 LEU A CA 1
ATOM 611 C C . LEU A 1 81 ? 9.328 1.989 -11.702 1.00 94.31 81 LEU A C 1
ATOM 613 O O . LEU A 1 81 ? 9.271 1.984 -12.925 1.00 94.31 81 LEU A O 1
ATOM 617 N N . GLY A 1 82 ? 8.269 2.016 -10.902 1.00 96.06 82 GLY A N 1
ATOM 618 C CA . GLY A 1 82 ? 6.911 2.221 -11.374 1.00 96.06 82 GLY A CA 1
ATOM 619 C C . GLY A 1 82 ? 6.287 3.429 -10.698 1.00 96.06 82 GLY A C 1
ATOM 620 O O . GLY A 1 82 ? 6.517 3.689 -9.511 1.00 96.06 82 GLY A O 1
ATOM 621 N N . VAL A 1 83 ? 5.506 4.193 -11.456 1.00 95.75 83 VAL A N 1
ATOM 622 C CA . VAL A 1 83 ? 4.793 5.377 -10.966 1.00 95.75 83 VAL A CA 1
ATOM 623 C C . VAL A 1 83 ? 3.345 5.323 -11.428 1.00 95.75 83 VAL A C 1
ATOM 625 O O . VAL A 1 83 ? 3.061 5.369 -12.623 1.00 95.75 83 VAL A O 1
ATOM 628 N N . PHE A 1 84 ? 2.433 5.282 -10.460 1.00 95.31 84 PHE A N 1
ATOM 629 C CA . PHE A 1 84 ? 1.006 5.069 -10.661 1.00 95.31 84 PHE A CA 1
ATOM 630 C C . PHE A 1 84 ? 0.209 6.254 -10.117 1.00 95.31 84 PHE A C 1
ATOM 632 O O . PHE A 1 84 ? 0.048 6.422 -8.901 1.00 95.31 84 PHE A O 1
ATOM 639 N N . PHE A 1 85 ? -0.281 7.103 -11.018 1.00 93.56 85 PHE A N 1
ATOM 640 C CA . PHE A 1 85 ? -1.071 8.269 -10.632 1.00 93.56 85 PHE A CA 1
ATOM 641 C C . PHE A 1 85 ? -2.538 7.912 -10.397 1.00 93.56 85 PHE A C 1
ATOM 643 O O . PHE A 1 85 ? -3.168 7.268 -11.231 1.00 93.56 85 PHE A O 1
ATOM 650 N N . GLY A 1 86 ? -3.079 8.358 -9.261 1.00 92.50 86 GLY A N 1
ATOM 651 C CA . GLY A 1 86 ? -4.449 8.050 -8.841 1.00 92.50 86 GLY A CA 1
ATOM 652 C C . GLY A 1 86 ? -4.642 6.659 -8.227 1.00 92.50 86 GLY A C 1
ATOM 653 O O . GLY A 1 86 ? -5.779 6.234 -8.056 1.00 92.50 86 GLY A O 1
ATOM 654 N N . ALA A 1 87 ? -3.556 5.946 -7.908 1.00 95.06 87 ALA A N 1
ATOM 655 C CA . ALA A 1 87 ? -3.612 4.595 -7.342 1.00 95.06 87 ALA A CA 1
ATOM 656 C C . ALA A 1 87 ? -4.099 4.555 -5.888 1.00 95.06 87 ALA A C 1
ATOM 658 O O . ALA A 1 87 ? -4.620 3.534 -5.448 1.00 95.06 87 ALA A O 1
ATOM 659 N N . ILE A 1 88 ? -3.909 5.644 -5.139 1.00 95.69 88 ILE A N 1
ATOM 660 C CA . ILE A 1 88 ? -4.254 5.718 -3.718 1.00 95.69 88 ILE A CA 1
ATOM 661 C C . ILE A 1 88 ? -5.493 6.581 -3.547 1.00 95.69 88 ILE A C 1
ATOM 663 O O . 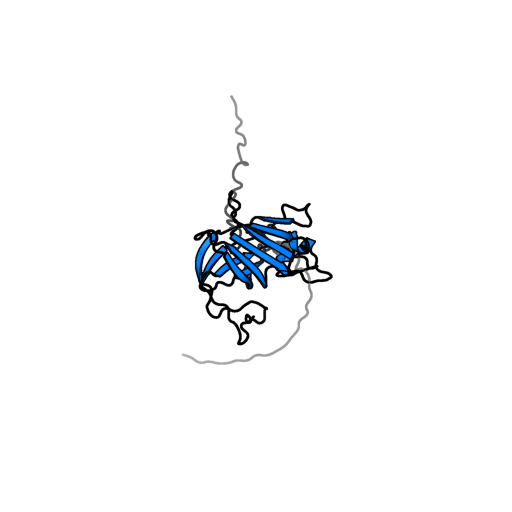ILE A 1 88 ? -5.516 7.709 -4.036 1.00 95.69 88 ILE A O 1
ATOM 667 N N . GLU A 1 89 ? -6.475 6.097 -2.796 1.00 93.75 89 GLU A N 1
ATOM 668 C CA . GLU A 1 89 ? -7.650 6.875 -2.413 1.00 93.75 89 GLU A CA 1
ATOM 669 C C . GLU A 1 89 ? -7.887 6.871 -0.902 1.00 93.75 89 GLU A C 1
ATOM 671 O O . GLU A 1 89 ? -7.360 6.030 -0.169 1.00 93.75 89 GLU A O 1
ATOM 676 N N . ASN A 1 90 ? -8.689 7.835 -0.441 1.00 93.12 90 ASN A N 1
ATOM 677 C CA . ASN A 1 90 ? -9.184 7.928 0.934 1.00 93.12 90 ASN A CA 1
ATOM 678 C C . ASN A 1 90 ? -8.064 7.834 1.980 1.00 93.12 90 ASN A C 1
ATOM 680 O O . ASN A 1 90 ? -8.170 7.082 2.952 1.00 93.12 90 ASN A O 1
ATOM 684 N N . TYR A 1 91 ? -6.978 8.588 1.793 1.00 93.25 91 TYR A N 1
ATOM 685 C CA . TYR A 1 91 ? -5.856 8.549 2.722 1.00 93.25 91 TYR A CA 1
ATOM 686 C C . TYR A 1 91 ? -6.200 9.331 3.991 1.00 93.25 91 TYR A C 1
ATOM 688 O O . TYR A 1 91 ? -6.159 10.564 4.039 1.00 93.25 91 TYR A O 1
ATOM 696 N N . ASN A 1 92 ? -6.540 8.596 5.039 1.00 91.94 92 ASN A N 1
ATOM 697 C CA . ASN A 1 92 ? -7.069 9.107 6.290 1.00 91.94 92 ASN A CA 1
ATOM 698 C C . ASN A 1 92 ? -6.099 8.870 7.444 1.00 91.94 92 ASN A C 1
ATOM 700 O O . ASN A 1 92 ? -5.457 7.826 7.534 1.00 91.94 92 ASN A O 1
ATOM 704 N N . ILE A 1 93 ? -6.064 9.814 8.379 1.00 89.50 93 ILE A N 1
ATOM 705 C CA . ILE A 1 93 ? -5.512 9.607 9.716 1.00 89.50 93 ILE A CA 1
ATOM 706 C C . ILE A 1 93 ? -6.653 9.469 10.715 1.00 89.50 93 ILE A C 1
ATOM 708 O O . ILE A 1 93 ? -7.667 10.170 10.650 1.00 89.50 93 ILE A O 1
ATOM 712 N N . GLY A 1 94 ? -6.482 8.569 11.670 1.00 89.31 94 GLY A N 1
ATOM 713 C CA . GLY A 1 94 ? -7.473 8.372 12.709 1.00 89.31 94 GLY A CA 1
ATOM 714 C C . GLY A 1 94 ? -7.013 7.408 13.783 1.00 89.31 94 GLY A C 1
ATOM 715 O O . GLY A 1 94 ? -5.816 7.227 14.034 1.00 89.31 94 GLY A O 1
ATOM 716 N N . THR A 1 95 ? -7.997 6.797 14.429 1.00 88.44 95 THR A N 1
ATOM 717 C CA . THR A 1 95 ? -7.792 5.885 15.553 1.00 88.44 95 THR A CA 1
ATOM 718 C C . THR A 1 95 ? -8.548 4.591 15.327 1.00 88.44 95 THR A C 1
ATOM 720 O O . THR A 1 95 ? -9.719 4.609 14.964 1.00 88.44 95 THR A O 1
ATOM 723 N N . GLY A 1 96 ? -7.885 3.476 15.594 1.00 88.19 96 GLY A N 1
ATOM 724 C CA . GLY A 1 96 ? -8.445 2.131 15.598 1.00 88.19 96 GLY A CA 1
ATOM 725 C C . GLY A 1 96 ? -7.461 1.199 16.297 1.00 88.19 96 GLY A C 1
ATOM 726 O O . GLY A 1 96 ? -6.327 1.594 16.579 1.00 88.19 96 GLY A O 1
ATOM 727 N N . ARG A 1 97 ? -7.883 -0.028 16.595 1.00 88.38 97 ARG A N 1
ATOM 728 C CA . ARG A 1 97 ? -7.014 -1.042 17.199 1.00 88.38 97 ARG A CA 1
ATOM 729 C C . ARG A 1 97 ? -7.242 -2.382 16.527 1.00 88.38 97 ARG A C 1
ATOM 731 O O . ARG A 1 97 ? -8.367 -2.877 16.522 1.00 88.38 97 ARG A O 1
ATOM 738 N N . LEU A 1 98 ? -6.176 -2.942 15.961 1.00 90.25 98 LEU A N 1
ATOM 739 C CA . LEU A 1 98 ? -6.200 -4.304 15.437 1.00 90.25 98 LEU A CA 1
ATOM 740 C C . LEU A 1 98 ? -6.319 -5.293 16.596 1.00 90.25 98 LEU A C 1
ATOM 742 O O . LEU A 1 98 ? -5.739 -5.077 17.659 1.00 90.25 98 LEU A O 1
ATOM 746 N N . LEU A 1 99 ? -7.079 -6.358 16.372 1.00 92.38 99 LEU A N 1
ATOM 747 C CA . LEU A 1 99 ? -7.160 -7.485 17.283 1.00 92.38 99 LEU A CA 1
ATOM 748 C C . LEU A 1 99 ? -5.839 -8.255 17.218 1.00 92.38 99 LEU A C 1
ATOM 750 O O . LEU A 1 99 ? -5.395 -8.638 16.134 1.00 92.38 99 LEU A O 1
ATOM 754 N N . VAL A 1 100 ? -5.226 -8.473 18.377 1.00 92.25 100 VAL A N 1
ATOM 755 C CA . VAL A 1 100 ? -4.003 -9.267 18.519 1.00 92.25 100 VAL A CA 1
ATOM 756 C C . VAL A 1 100 ? -4.235 -10.430 19.475 1.00 92.25 100 VAL A C 1
ATOM 758 O O . VAL A 1 100 ? -5.081 -10.341 20.366 1.00 92.25 100 VAL A O 1
ATOM 761 N N . ASP A 1 101 ? -3.518 -11.528 19.266 1.00 93.94 101 ASP A N 1
ATOM 762 C CA . ASP A 1 101 ? -3.558 -12.694 20.144 1.00 93.94 101 ASP A CA 1
ATOM 763 C C . ASP A 1 101 ? -2.607 -12.553 21.352 1.00 93.94 101 ASP A C 1
ATOM 765 O O . ASP A 1 101 ? -1.985 -11.513 21.576 1.00 93.94 101 ASP A O 1
ATOM 769 N N . GLU A 1 102 ? -2.484 -13.617 22.152 1.00 92.94 102 GLU A N 1
ATOM 770 C CA . GLU A 1 102 ? -1.604 -13.658 23.332 1.00 92.94 102 GLU A CA 1
ATOM 771 C C . GLU A 1 102 ? -0.108 -13.491 23.003 1.00 92.94 102 GLU A C 1
ATOM 773 O O . GLU A 1 102 ? 0.691 -13.226 23.902 1.00 92.94 102 GLU A O 1
ATOM 778 N N . LYS A 1 103 ? 0.286 -13.652 21.734 1.00 93.75 103 LYS A N 1
ATOM 779 C CA . LYS A 1 103 ? 1.657 -13.470 21.239 1.00 93.75 103 LYS A CA 1
ATOM 780 C C . LYS A 1 103 ? 1.862 -12.110 20.572 1.00 93.75 103 LYS A C 1
ATOM 782 O O . LYS A 1 103 ? 2.915 -11.890 19.978 1.00 93.75 103 LYS A O 1
ATOM 787 N N . GLU A 1 104 ? 0.879 -11.217 20.673 1.00 87.75 104 GLU A N 1
ATOM 788 C CA . GLU A 1 104 ? 0.848 -9.918 19.996 1.00 87.75 104 GLU A CA 1
ATOM 789 C C . GLU A 1 104 ? 0.817 -10.028 18.457 1.00 87.75 104 GLU A C 1
ATOM 791 O O . GLU A 1 104 ? 1.135 -9.069 17.747 1.00 87.75 104 GLU A O 1
ATOM 796 N N . GLU A 1 105 ? 0.401 -11.177 17.912 1.00 90.38 105 GLU A N 1
ATOM 797 C CA . GLU A 1 105 ? 0.222 -11.361 16.473 1.00 90.38 105 GLU A CA 1
ATOM 798 C C . GLU A 1 105 ? -1.172 -10.901 16.039 1.00 90.38 105 GLU A C 1
ATOM 800 O O . GLU A 1 105 ? -2.168 -11.130 16.724 1.00 90.38 105 GLU A O 1
ATOM 805 N N . VAL A 1 106 ? -1.260 -10.244 14.878 1.00 91.94 106 VAL A N 1
ATOM 806 C CA . VAL A 1 106 ? -2.540 -9.750 14.348 1.00 91.94 106 VAL A CA 1
ATOM 807 C C . VAL A 1 106 ? -3.446 -10.916 13.959 1.00 91.94 106 VAL A C 1
ATOM 809 O O . VAL A 1 106 ? -3.102 -11.724 13.093 1.00 91.94 106 VAL A O 1
ATOM 812 N N . VAL A 1 107 ? -4.643 -10.946 14.544 1.00 94.94 107 VAL A N 1
ATOM 813 C CA . VAL A 1 107 ? -5.686 -11.926 14.233 1.00 94.94 107 VAL A CA 1
ATOM 814 C C . VAL A 1 107 ? -6.316 -11.593 12.882 1.00 94.94 107 VAL A C 1
ATOM 816 O O . VAL A 1 107 ? -6.685 -10.447 12.608 1.00 94.94 107 VAL A O 1
ATOM 819 N N . ARG A 1 108 ? -6.449 -12.611 12.028 1.00 95.31 108 ARG A N 1
ATOM 820 C CA . ARG A 1 108 ? -7.037 -12.501 10.689 1.00 95.31 108 ARG A CA 1
ATOM 821 C C . ARG A 1 108 ? -8.327 -13.307 10.580 1.00 95.31 108 ARG A C 1
ATOM 823 O O . ARG A 1 108 ? -8.485 -14.327 11.246 1.00 95.31 108 ARG A O 1
ATOM 830 N N . ASP A 1 109 ? -9.246 -12.840 9.743 1.00 93.62 109 ASP A N 1
ATOM 831 C CA . ASP A 1 109 ? -10.480 -13.558 9.430 1.00 93.62 109 ASP A CA 1
ATOM 832 C C . ASP A 1 109 ? -10.247 -14.734 8.460 1.00 93.62 109 ASP A C 1
ATOM 834 O O . ASP A 1 109 ? -9.128 -15.002 8.017 1.00 93.62 109 ASP A O 1
ATOM 838 N N . THR A 1 110 ? -11.318 -15.447 8.102 1.00 94.31 110 THR A N 1
ATOM 839 C CA . THR A 1 110 ? -11.249 -16.589 7.173 1.00 94.31 110 THR A CA 1
ATOM 840 C C . THR A 1 110 ? -10.841 -16.209 5.748 1.00 94.31 110 THR A C 1
ATOM 842 O O . THR A 1 110 ? -10.500 -17.093 4.967 1.00 94.31 110 THR A O 1
ATOM 845 N N . SER A 1 111 ? -10.884 -14.922 5.402 1.00 91.81 111 SER A N 1
ATOM 846 C CA . SER A 1 111 ? -10.442 -14.380 4.112 1.00 91.81 111 SER A CA 1
ATOM 847 C C . SER A 1 111 ? -9.006 -13.840 4.173 1.00 91.81 111 SER A C 1
ATOM 849 O O . SER A 1 111 ? -8.472 -13.394 3.160 1.00 91.81 111 SER A O 1
ATOM 851 N N . GLY A 1 112 ? -8.365 -13.892 5.346 1.00 90.94 112 GLY A N 1
ATOM 852 C CA . GLY A 1 112 ? -7.006 -13.415 5.574 1.00 90.94 112 GLY A CA 1
ATOM 853 C C . GLY A 1 112 ? -6.898 -11.921 5.893 1.00 90.94 112 GLY A C 1
ATOM 854 O O . GLY A 1 112 ? -5.778 -11.405 5.931 1.00 90.94 112 GLY A O 1
ATOM 855 N N . PHE A 1 113 ? -8.004 -11.213 6.143 1.00 94.50 113 PHE A N 1
ATOM 856 C CA . PHE A 1 113 ? -7.985 -9.788 6.489 1.00 94.50 113 PHE A CA 1
ATOM 857 C C . PHE A 1 113 ? -7.757 -9.572 7.980 1.00 94.50 113 PHE A C 1
ATOM 859 O O . PHE A 1 113 ? -8.318 -10.284 8.812 1.00 94.50 113 PHE A O 1
ATOM 866 N N . ALA A 1 114 ? -6.943 -8.573 8.324 1.00 93.56 114 ALA A N 1
ATOM 867 C CA . ALA A 1 114 ? -6.706 -8.199 9.713 1.00 93.56 114 ALA A CA 1
ATOM 868 C C . ALA A 1 114 ? -7.998 -7.703 10.382 1.00 93.56 114 ALA A C 1
ATOM 870 O O . ALA A 1 114 ? -8.688 -6.831 9.850 1.00 93.56 114 ALA A O 1
ATOM 871 N N . GLN A 1 115 ? -8.307 -8.242 11.561 1.00 93.44 115 GLN A N 1
ATOM 872 C CA . GLN A 1 115 ? -9.496 -7.871 12.322 1.00 93.44 115 GLN A CA 1
ATOM 873 C C . GLN A 1 115 ? -9.229 -6.679 13.239 1.00 93.44 115 GLN A C 1
ATOM 875 O O . GLN A 1 115 ? -8.130 -6.501 13.763 1.00 93.44 115 GLN A O 1
ATOM 880 N N . PHE A 1 116 ? -10.267 -5.880 13.476 1.00 90.44 116 PHE A N 1
ATOM 881 C CA . PHE A 1 116 ? -10.239 -4.793 14.447 1.00 90.44 116 PHE A CA 1
ATOM 882 C C . PHE A 1 116 ? -10.899 -5.223 15.754 1.00 90.44 116 PHE A C 1
ATOM 884 O O . PHE A 1 116 ? -12.018 -5.729 15.755 1.00 90.44 116 PHE A O 1
ATOM 891 N N . GLU A 1 117 ? -10.233 -4.948 16.870 1.00 91.50 117 GLU A N 1
ATOM 892 C CA . GLU A 1 117 ? -10.868 -4.927 18.186 1.00 91.50 117 GLU A CA 1
ATOM 893 C C . GLU A 1 117 ? -11.672 -3.630 18.365 1.00 91.50 117 GLU A C 1
ATOM 895 O O . GLU A 1 117 ? -12.799 -3.644 18.855 1.00 91.50 117 GLU A O 1
ATOM 900 N N . ILE A 1 118 ? -11.101 -2.503 17.920 1.00 90.06 118 ILE A N 1
ATOM 901 C CA . ILE A 1 118 ? -11.770 -1.200 17.856 1.00 90.06 118 ILE A CA 1
ATOM 902 C C . ILE A 1 118 ? -11.754 -0.748 16.394 1.00 90.06 118 ILE A C 1
ATOM 904 O O . ILE A 1 118 ? -10.660 -0.496 15.874 1.00 90.06 118 ILE A O 1
ATOM 908 N N . PRO A 1 119 ? -12.920 -0.626 15.729 1.00 90.69 119 PRO A N 1
ATOM 909 C CA . PRO A 1 119 ? -12.993 -0.190 14.340 1.00 90.69 119 PRO A CA 1
ATOM 910 C C . PRO A 1 119 ? -12.282 1.142 14.105 1.00 90.69 119 PRO A C 1
ATOM 912 O O . PRO A 1 119 ? -12.295 2.032 14.961 1.00 90.69 119 PRO A O 1
ATOM 915 N N . PHE A 1 120 ? -11.685 1.288 12.925 1.00 89.69 120 PHE A N 1
ATOM 916 C CA . PHE A 1 120 ? -11.070 2.545 12.535 1.00 89.69 120 PHE A CA 1
ATOM 917 C C . PHE A 1 120 ? -12.111 3.666 12.441 1.00 89.69 120 PHE A C 1
ATOM 919 O O . PHE A 1 120 ? -13.151 3.527 11.800 1.00 89.69 120 PHE A O 1
ATOM 926 N N . THR A 1 121 ? -11.803 4.796 13.067 1.00 91.00 121 THR A N 1
ATOM 927 C CA . THR A 1 121 ? -12.566 6.039 12.962 1.00 91.00 121 THR A CA 1
ATOM 928 C C . THR A 1 121 ? -11.657 7.114 12.387 1.00 91.00 121 THR A C 1
ATOM 930 O O . THR A 1 121 ? -10.675 7.508 13.027 1.00 91.00 121 THR A O 1
ATOM 933 N N . SER A 1 122 ? -11.988 7.584 11.181 1.00 90.19 122 SER A N 1
ATOM 934 C CA . SER A 1 122 ? -11.272 8.687 10.538 1.00 90.19 122 SER A CA 1
ATOM 935 C C . SER A 1 122 ? -11.462 9.974 11.338 1.00 90.19 122 SER A C 1
ATOM 937 O O . SER A 1 122 ? -12.578 10.318 11.728 1.00 90.19 122 SER A O 1
ATOM 939 N N . GLN A 1 123 ? -10.362 10.675 11.589 1.00 89.38 123 GLN A N 1
ATOM 940 C CA . GLN A 1 123 ? -10.355 11.984 12.241 1.00 89.38 123 GLN A CA 1
ATOM 941 C C . GLN A 1 123 ? -10.060 13.099 11.241 1.00 89.38 123 GLN A C 1
ATOM 943 O O . GLN A 1 123 ? -10.549 14.215 11.405 1.00 89.38 123 GLN A O 1
ATOM 948 N N . ASN A 1 124 ? -9.243 12.811 10.226 1.00 87.50 124 ASN A N 1
ATOM 949 C CA . ASN A 1 124 ? -8.909 13.759 9.178 1.00 87.50 124 ASN A CA 1
ATOM 950 C C . ASN A 1 124 ? -8.502 13.031 7.892 1.00 87.50 124 ASN A C 1
ATOM 952 O O . ASN A 1 124 ? -7.726 12.074 7.930 1.00 87.50 124 ASN A O 1
ATOM 956 N N . THR A 1 125 ? -8.965 13.538 6.757 1.00 90.31 125 THR A N 1
ATOM 957 C CA . THR A 1 125 ? -8.549 13.088 5.427 1.00 90.31 125 THR A CA 1
ATOM 958 C C . THR A 1 125 ? -7.378 13.949 4.972 1.00 90.31 125 THR A C 1
ATOM 960 O O . THR A 1 125 ? -7.480 15.173 4.938 1.00 90.31 125 THR A O 1
ATOM 963 N N . LEU A 1 126 ? -6.240 13.327 4.654 1.00 87.94 126 LEU A N 1
ATOM 964 C CA . LEU A 1 126 ? -5.074 14.056 4.147 1.00 87.94 126 LEU A CA 1
ATOM 965 C C . LEU A 1 126 ? -5.230 14.388 2.663 1.00 87.94 126 LEU A C 1
ATOM 967 O O . LEU A 1 126 ? -4.855 15.482 2.248 1.00 87.94 126 LEU A O 1
ATOM 971 N N . PHE A 1 127 ? -5.772 13.452 1.881 1.00 90.38 127 PHE A N 1
ATOM 972 C CA . PHE A 1 127 ? -6.153 13.653 0.485 1.00 90.38 127 PHE A CA 1
ATOM 973 C C . PHE A 1 127 ? -7.121 12.557 0.018 1.00 90.38 127 PHE A C 1
ATOM 975 O O . PHE A 1 127 ? -7.068 11.421 0.495 1.00 90.38 127 PHE A O 1
ATOM 982 N N . ASP A 1 128 ? -7.967 12.902 -0.955 1.00 90.88 128 ASP A N 1
ATOM 983 C CA . ASP A 1 128 ? -8.934 11.968 -1.545 1.00 90.88 128 ASP A CA 1
ATOM 984 C C . ASP A 1 128 ? -8.288 11.050 -2.580 1.00 90.88 128 ASP A C 1
ATOM 986 O O . ASP A 1 128 ? -8.598 9.866 -2.619 1.00 90.88 128 ASP A O 1
ATOM 990 N N . VAL A 1 129 ? -7.384 11.596 -3.402 1.00 92.31 129 VAL A N 1
ATOM 991 C CA . VAL A 1 129 ? -6.684 10.880 -4.477 1.00 92.31 129 VAL A CA 1
ATOM 992 C C . VAL A 1 129 ? -5.200 11.231 -4.439 1.00 92.31 129 VAL A C 1
ATOM 994 O O . VAL A 1 129 ? -4.820 12.407 -4.433 1.00 92.31 129 VAL A O 1
ATOM 997 N N . GLY A 1 130 ? -4.358 10.206 -4.431 1.00 93.19 130 GLY A N 1
ATOM 998 C CA . GLY A 1 130 ? -2.907 10.299 -4.432 1.00 93.19 130 GLY A CA 1
ATOM 999 C C . GLY A 1 130 ? -2.268 9.253 -5.333 1.00 93.19 130 GLY A C 1
ATOM 1000 O O . GLY A 1 130 ? -2.917 8.590 -6.142 1.00 93.19 130 GLY A O 1
ATOM 1001 N N . ASN A 1 131 ? -0.957 9.132 -5.204 1.00 95.31 131 ASN A N 1
ATOM 1002 C CA . ASN A 1 131 ? -0.121 8.393 -6.130 1.00 95.31 131 ASN A CA 1
ATOM 1003 C C . ASN A 1 131 ? 0.715 7.350 -5.390 1.00 95.31 131 ASN A C 1
ATOM 1005 O O . ASN A 1 131 ? 1.061 7.526 -4.217 1.00 95.31 131 ASN A O 1
ATOM 1009 N N . LEU A 1 132 ? 1.085 6.295 -6.111 1.00 96.44 132 LEU A N 1
ATOM 1010 C CA . LEU A 1 132 ? 2.008 5.270 -5.646 1.00 96.44 132 LEU A CA 1
ATOM 1011 C C . LEU A 1 132 ? 3.256 5.277 -6.527 1.00 96.44 132 LEU A C 1
ATOM 1013 O O . LEU A 1 132 ? 3.163 5.268 -7.751 1.00 96.44 132 LEU A O 1
ATOM 1017 N N . ARG A 1 133 ? 4.432 5.263 -5.908 1.00 96.25 133 ARG A N 1
ATOM 1018 C CA . ARG A 1 133 ? 5.704 4.970 -6.573 1.00 96.25 133 ARG A CA 1
ATOM 1019 C C . ARG A 1 133 ? 6.255 3.687 -5.983 1.00 96.25 133 ARG A C 1
ATOM 1021 O O . ARG A 1 133 ? 6.426 3.629 -4.771 1.00 96.25 133 ARG A O 1
ATOM 1028 N N . ALA A 1 134 ? 6.562 2.703 -6.811 1.00 96.69 134 ALA A N 1
ATOM 1029 C CA . ALA A 1 134 ? 7.283 1.504 -6.409 1.00 96.69 134 ALA A CA 1
ATOM 1030 C C . ALA A 1 134 ? 8.718 1.596 -6.934 1.00 96.69 134 ALA A C 1
ATOM 1032 O O . ALA A 1 134 ? 8.933 1.962 -8.086 1.00 96.69 134 ALA A O 1
ATOM 1033 N N . GLU A 1 135 ? 9.707 1.301 -6.099 1.00 95.38 135 GLU A N 1
ATOM 1034 C CA . GLU A 1 135 ? 11.116 1.330 -6.488 1.00 95.38 135 GLU A CA 1
ATOM 1035 C C . GLU A 1 135 ? 11.839 0.090 -5.970 1.00 95.38 135 GLU A C 1
ATOM 1037 O O . GLU A 1 135 ? 11.788 -0.215 -4.777 1.00 95.38 135 GLU A O 1
ATOM 1042 N N . LEU A 1 136 ? 12.542 -0.609 -6.862 1.00 92.75 136 LEU A N 1
ATOM 1043 C CA . LEU A 1 136 ? 13.431 -1.699 -6.486 1.00 92.75 136 LEU A CA 1
ATOM 1044 C C . LEU A 1 136 ? 14.716 -1.114 -5.898 1.00 92.75 136 LEU A C 1
ATOM 1046 O O . LEU A 1 136 ? 15.568 -0.588 -6.619 1.00 92.75 136 LEU A O 1
ATOM 1050 N N . ILE A 1 137 ? 14.872 -1.233 -4.585 1.00 87.69 137 ILE A N 1
ATOM 1051 C CA . ILE A 1 137 ? 16.068 -0.796 -3.878 1.00 87.69 137 ILE A CA 1
ATOM 1052 C C . ILE A 1 137 ? 17.118 -1.908 -3.987 1.00 87.69 137 ILE A C 1
ATOM 1054 O O . ILE A 1 137 ? 16.891 -3.022 -3.501 1.00 87.69 137 ILE A O 1
ATOM 1058 N N . PRO A 1 138 ? 18.285 -1.639 -4.605 1.00 72.56 138 PRO A N 1
ATOM 1059 C CA . PRO A 1 138 ? 19.354 -2.621 -4.676 1.00 72.56 138 PRO A CA 1
ATOM 1060 C C . PRO A 1 138 ? 19.776 -3.025 -3.263 1.00 72.56 138 PRO A C 1
ATOM 1062 O O . PRO A 1 138 ? 20.026 -2.158 -2.424 1.00 72.56 138 PRO A O 1
ATOM 1065 N N . SER A 1 139 ? 19.893 -4.331 -3.011 1.00 66.31 139 SER A N 1
ATOM 1066 C CA . SER A 1 139 ? 20.399 -4.848 -1.736 1.00 66.31 139 SER A CA 1
ATOM 1067 C C . SER A 1 139 ? 21.763 -4.214 -1.442 1.00 66.31 139 SER A C 1
ATOM 1069 O O . SER A 1 139 ? 22.750 -4.474 -2.140 1.00 66.31 139 SER A O 1
ATOM 1071 N N . SER A 1 140 ? 21.830 -3.328 -0.444 1.00 55.84 140 SER A N 1
ATOM 1072 C CA . SER A 1 140 ? 23.106 -2.757 -0.028 1.00 55.84 140 SER A CA 1
ATOM 1073 C C . SER A 1 140 ? 23.868 -3.809 0.774 1.00 55.84 140 SER A C 1
ATOM 1075 O O . SER A 1 140 ? 23.282 -4.561 1.562 1.00 55.84 140 SER A O 1
ATOM 1077 N N . LYS A 1 141 ? 25.196 -3.856 0.597 1.00 51.16 141 LYS A N 1
ATOM 1078 C CA . LYS A 1 141 ? 26.079 -4.773 1.340 1.00 51.16 141 LYS A CA 1
ATOM 1079 C C . LYS A 1 141 ? 26.027 -4.562 2.861 1.00 51.16 141 LYS A C 1
ATOM 1081 O O . LYS A 1 141 ? 26.471 -5.448 3.584 1.00 51.16 141 LYS A O 1
ATOM 1086 N N . ASP A 1 142 ? 25.463 -3.447 3.320 1.00 52.84 142 ASP A N 1
ATOM 1087 C CA . ASP A 1 142 ? 25.376 -3.052 4.728 1.00 52.84 142 ASP A CA 1
ATOM 1088 C C . ASP A 1 142 ? 23.941 -3.098 5.283 1.00 52.84 142 ASP A C 1
ATOM 1090 O O . ASP A 1 142 ? 23.721 -2.770 6.446 1.00 52.84 142 ASP A O 1
ATOM 1094 N N . SER A 1 143 ? 22.955 -3.512 4.478 1.00 56.53 143 SER A N 1
ATOM 1095 C CA . SER A 1 143 ? 21.587 -3.715 4.958 1.00 56.53 143 SER A CA 1
ATOM 1096 C C . SER A 1 143 ? 21.471 -4.999 5.783 1.00 56.53 143 SER A C 1
ATOM 1098 O O . SER A 1 143 ? 22.153 -5.993 5.527 1.00 56.53 143 SER A O 1
ATOM 1100 N N . GLU A 1 144 ? 20.550 -4.999 6.748 1.00 55.09 144 GLU A N 1
ATOM 1101 C CA . GLU A 1 144 ? 20.133 -6.187 7.511 1.00 55.09 144 GLU A CA 1
ATOM 1102 C C . GLU A 1 144 ? 19.658 -7.340 6.593 1.00 55.09 144 GLU A C 1
ATOM 1104 O O . GLU A 1 144 ? 19.686 -8.506 6.974 1.00 55.09 144 GLU A O 1
ATOM 1109 N N . TYR A 1 145 ? 19.322 -7.021 5.337 1.00 54.50 145 TYR A N 1
ATOM 1110 C CA . TYR A 1 145 ? 18.770 -7.908 4.315 1.00 54.50 145 TYR A CA 1
ATOM 1111 C C . TYR A 1 145 ? 19.787 -8.259 3.214 1.00 54.50 145 TYR A C 1
ATOM 1113 O O . TYR A 1 145 ? 19.474 -8.204 2.021 1.00 54.50 145 TYR A O 1
ATOM 1121 N N . LYS A 1 146 ? 21.025 -8.612 3.593 1.00 53.94 146 LYS A N 1
ATOM 1122 C CA . LYS A 1 146 ? 22.077 -9.035 2.647 1.00 53.94 146 LYS A CA 1
ATOM 1123 C C . LYS A 1 146 ? 21.552 -10.091 1.666 1.00 53.94 146 LYS A C 1
ATOM 1125 O O . LYS A 1 146 ? 21.244 -11.211 2.058 1.00 53.94 146 LYS A O 1
ATOM 1130 N N . GLY A 1 147 ? 21.498 -9.737 0.382 1.00 61.69 147 GLY A N 1
ATOM 1131 C CA . GLY A 1 147 ? 21.105 -10.643 -0.701 1.00 61.69 147 GLY A CA 1
ATOM 1132 C C . GLY A 1 147 ? 19.599 -10.765 -0.947 1.00 61.69 147 GLY A C 1
ATOM 1133 O O . GLY A 1 147 ? 19.216 -11.541 -1.815 1.00 61.69 147 GLY A O 1
ATOM 1134 N N . SER A 1 148 ? 18.755 -10.015 -0.230 1.00 69.19 148 SER A N 1
ATOM 1135 C CA . SER A 1 148 ? 17.323 -9.907 -0.539 1.00 69.19 148 SER A CA 1
ATOM 1136 C C . SER A 1 148 ? 17.029 -8.588 -1.245 1.00 69.19 148 SER A C 1
ATOM 1138 O O . SER A 1 148 ? 17.543 -7.537 -0.856 1.00 69.19 148 SER A O 1
ATOM 1140 N N . GLU A 1 149 ? 16.205 -8.645 -2.285 1.00 82.94 149 GLU A N 1
ATOM 1141 C CA . GLU A 1 149 ? 15.686 -7.457 -2.953 1.00 82.94 149 GLU A CA 1
ATOM 1142 C C . GLU A 1 149 ? 14.565 -6.838 -2.113 1.00 82.94 149 GLU A C 1
ATOM 1144 O O . GLU A 1 149 ? 13.736 -7.538 -1.523 1.00 82.94 149 GLU A O 1
ATOM 1149 N N . VAL A 1 150 ? 14.565 -5.509 -2.032 1.00 88.75 150 VAL A N 1
ATOM 1150 C CA . VAL A 1 150 ? 13.564 -4.740 -1.291 1.00 88.75 150 VAL A CA 1
ATOM 1151 C C . VAL A 1 150 ? 12.853 -3.832 -2.276 1.00 88.75 150 VAL A C 1
ATOM 1153 O O . VAL A 1 150 ? 13.503 -3.153 -3.066 1.00 88.75 150 VAL A O 1
ATOM 1156 N N . VAL A 1 151 ? 11.527 -3.788 -2.204 1.00 92.44 151 VAL A N 1
ATOM 1157 C CA . VAL A 1 151 ? 10.737 -2.776 -2.910 1.00 92.44 151 VAL A CA 1
ATOM 1158 C C . VAL A 1 151 ? 10.284 -1.730 -1.906 1.00 92.44 151 VAL A C 1
ATOM 1160 O O . VAL A 1 151 ? 9.723 -2.060 -0.858 1.00 92.44 151 VAL A O 1
ATOM 1163 N N . GLU A 1 152 ? 10.548 -0.465 -2.216 1.00 95.06 152 GLU A N 1
ATOM 1164 C CA . GLU A 1 152 ? 9.998 0.679 -1.498 1.00 95.06 152 GLU A CA 1
ATOM 1165 C C . GLU A 1 152 ? 8.773 1.208 -2.249 1.00 95.06 152 GLU A C 1
ATOM 1167 O O . GLU A 1 152 ? 8.878 1.694 -3.372 1.00 95.06 152 GLU A O 1
ATOM 1172 N N . TYR A 1 153 ? 7.610 1.148 -1.605 1.00 96.56 153 TYR A N 1
ATOM 1173 C CA . TYR A 1 153 ? 6.377 1.770 -2.069 1.00 96.56 153 TYR A CA 1
ATOM 1174 C C . TYR A 1 153 ? 6.178 3.108 -1.359 1.00 96.56 153 TYR A C 1
ATOM 1176 O O . TYR A 1 153 ? 5.856 3.160 -0.168 1.00 96.56 153 TYR A O 1
ATOM 1184 N N . THR A 1 154 ? 6.361 4.201 -2.086 1.00 95.62 154 THR A N 1
ATOM 1185 C CA . THR A 1 154 ? 6.162 5.566 -1.602 1.00 95.62 154 THR A CA 1
ATOM 1186 C C . THR A 1 154 ? 4.773 6.064 -1.986 1.00 95.62 154 THR A C 1
ATOM 1188 O O . THR A 1 154 ? 4.424 6.089 -3.165 1.00 95.62 154 THR A O 1
ATOM 1191 N N . ILE A 1 155 ? 4.004 6.506 -0.994 1.00 95.12 155 ILE A N 1
ATOM 1192 C CA . ILE A 1 155 ? 2.716 7.175 -1.174 1.00 95.12 155 ILE A CA 1
ATOM 1193 C C . ILE A 1 155 ? 2.937 8.683 -1.096 1.00 95.12 155 ILE A C 1
ATOM 1195 O O . ILE A 1 155 ? 3.479 9.197 -0.110 1.00 95.12 155 ILE A O 1
ATOM 1199 N N . PHE A 1 156 ? 2.504 9.391 -2.134 1.00 91.81 156 PHE A N 1
ATOM 1200 C CA . PHE A 1 156 ? 2.639 10.840 -2.242 1.00 91.81 156 PHE A CA 1
ATOM 1201 C C . PHE A 1 156 ? 1.362 11.475 -2.796 1.00 91.81 156 PHE A C 1
ATOM 1203 O O . PHE A 1 156 ? 0.591 10.841 -3.517 1.00 91.81 156 PHE A O 1
ATOM 1210 N N . GLY A 1 157 ? 1.120 12.728 -2.418 1.00 85.75 157 GLY A N 1
ATOM 1211 C CA . GLY A 1 157 ? -0.092 13.452 -2.805 1.00 85.75 157 GLY A CA 1
ATOM 1212 C C . GLY A 1 157 ? -0.167 13.748 -4.307 1.00 85.75 157 GLY A C 1
ATOM 1213 O O . GLY A 1 157 ? 0.833 13.696 -5.023 1.00 85.75 157 GLY A O 1
ATOM 1214 N N . SER A 1 158 ? -1.361 14.113 -4.777 1.00 74.25 158 SER A N 1
ATOM 1215 C CA . SER A 1 158 ? -1.641 14.526 -6.164 1.00 74.25 158 SER A CA 1
ATOM 1216 C C . SER A 1 158 ? -1.219 15.973 -6.501 1.00 74.25 158 SER A C 1
ATOM 1218 O O . SER A 1 158 ? -1.416 16.429 -7.628 1.00 74.25 158 SER A O 1
ATOM 1220 N N . GLY A 1 159 ? -0.623 16.703 -5.548 1.00 61.19 159 GLY A N 1
ATOM 1221 C CA . GLY A 1 159 ? -0.179 18.094 -5.696 1.00 61.19 159 GLY A CA 1
ATOM 1222 C C . GLY A 1 159 ? 1.185 18.280 -6.383 1.00 61.19 159 GLY A C 1
ATOM 1223 O O . GLY A 1 159 ? 1.977 17.350 -6.525 1.00 61.19 159 GLY A O 1
ATOM 1224 N N . LYS A 1 160 ? 1.482 19.526 -6.798 1.00 45.78 160 LYS A N 1
ATOM 1225 C CA . LYS A 1 160 ? 2.754 19.929 -7.452 1.00 45.78 160 LYS A CA 1
ATOM 1226 C C . LYS A 1 160 ? 3.997 19.799 -6.562 1.00 45.78 160 LYS A C 1
ATOM 1228 O O . LYS A 1 160 ? 5.114 19.920 -7.053 1.00 45.78 160 LYS A O 1
ATOM 1233 N N . ASP A 1 161 ? 3.802 19.641 -5.265 1.00 64.12 161 ASP A N 1
ATOM 1234 C CA . ASP A 1 161 ? 4.830 19.612 -4.232 1.00 64.12 161 ASP A CA 1
ATOM 1235 C C . ASP A 1 161 ? 5.455 18.224 -4.036 1.00 64.12 161 ASP A C 1
ATOM 1237 O O . ASP A 1 161 ? 6.533 18.131 -3.453 1.00 64.12 161 ASP A O 1
ATOM 1241 N N . GLY A 1 162 ? 4.827 17.153 -4.545 1.00 71.75 162 GLY A N 1
ATOM 1242 C CA . GLY A 1 162 ? 5.372 15.795 -4.443 1.00 71.75 162 GLY A CA 1
ATOM 1243 C C . GLY A 1 162 ? 5.531 15.326 -2.994 1.00 71.75 162 GLY A C 1
ATOM 1244 O O . GLY A 1 162 ? 6.408 14.513 -2.701 1.00 71.75 162 GLY A O 1
ATOM 1245 N N . THR A 1 163 ? 4.713 15.869 -2.085 1.00 84.38 163 THR A N 1
ATOM 1246 C CA . THR A 1 163 ? 4.797 15.596 -0.650 1.00 84.38 163 THR A CA 1
ATOM 1247 C C . THR A 1 163 ? 4.649 14.102 -0.386 1.00 84.38 163 THR A C 1
ATOM 1249 O O . THR A 1 163 ? 3.641 13.487 -0.743 1.00 84.38 163 THR A O 1
ATOM 1252 N N . ILE A 1 164 ? 5.670 13.526 0.251 1.00 88.81 164 ILE A N 1
ATOM 1253 C CA . ILE A 1 164 ? 5.701 12.124 0.663 1.00 88.81 164 ILE A CA 1
ATOM 1254 C C . ILE A 1 164 ? 4.968 11.996 1.996 1.00 88.81 164 ILE A C 1
ATOM 1256 O O . ILE A 1 164 ? 5.339 12.638 2.978 1.00 88.81 164 ILE A O 1
ATOM 1260 N N . TYR A 1 165 ? 3.956 11.133 2.033 1.00 88.81 165 TYR A N 1
ATOM 1261 C CA . TYR A 1 165 ? 3.185 10.853 3.245 1.00 88.81 165 TYR A CA 1
ATOM 1262 C C . TYR A 1 165 ? 3.640 9.565 3.921 1.00 88.81 165 TYR A C 1
ATOM 1264 O O . TYR A 1 165 ? 3.683 9.494 5.148 1.00 88.81 165 TYR A O 1
ATOM 1272 N N . GLN A 1 166 ? 4.011 8.550 3.139 1.00 91.44 166 GLN A N 1
ATOM 1273 C CA . GLN A 1 166 ? 4.403 7.256 3.684 1.00 91.44 166 GLN A CA 1
ATOM 1274 C C . GLN A 1 166 ? 5.364 6.523 2.759 1.00 91.44 166 GLN A C 1
ATOM 1276 O O . GLN A 1 166 ? 5.228 6.564 1.537 1.00 91.44 166 GLN A O 1
ATOM 1281 N N . LYS A 1 167 ? 6.327 5.826 3.359 1.00 93.12 167 LYS A N 1
ATOM 1282 C CA . LYS A 1 167 ? 7.220 4.881 2.685 1.00 93.12 167 LYS A CA 1
ATOM 1283 C C . LYS A 1 167 ? 6.982 3.493 3.248 1.00 93.12 167 LYS A C 1
ATOM 1285 O O . LYS A 1 167 ? 6.981 3.334 4.464 1.00 93.12 167 LYS A O 1
ATOM 1290 N N . ASN A 1 168 ? 6.796 2.503 2.389 1.00 94.12 168 ASN A N 1
ATOM 1291 C CA . ASN A 1 168 ? 6.538 1.124 2.784 1.00 94.12 168 ASN A CA 1
ATOM 1292 C C . ASN A 1 168 ? 7.608 0.228 2.185 1.00 94.12 168 ASN A C 1
ATOM 1294 O O . ASN A 1 168 ? 7.698 0.113 0.969 1.00 94.12 168 ASN A O 1
ATOM 1298 N N . GLN A 1 169 ? 8.406 -0.416 3.024 1.00 92.12 169 GLN A N 1
ATOM 1299 C CA . GLN A 1 169 ? 9.467 -1.301 2.566 1.00 92.12 169 GLN A CA 1
ATOM 1300 C C . GLN A 1 169 ? 9.032 -2.752 2.702 1.00 92.12 169 GLN A C 1
ATOM 1302 O O . GLN A 1 169 ? 8.639 -3.208 3.781 1.00 92.12 169 GLN A O 1
ATOM 1307 N N . ARG A 1 170 ? 9.106 -3.485 1.594 1.00 90.56 170 ARG A N 1
ATOM 1308 C CA . ARG A 1 170 ? 8.801 -4.910 1.541 1.00 90.56 170 ARG A CA 1
ATOM 1309 C C . ARG A 1 170 ? 10.027 -5.673 1.072 1.00 90.56 170 ARG A C 1
ATOM 1311 O O . ARG A 1 170 ? 10.464 -5.514 -0.065 1.00 90.56 170 ARG A O 1
ATOM 1318 N N . THR A 1 171 ? 10.537 -6.544 1.935 1.00 88.00 171 THR A N 1
ATOM 1319 C CA . THR A 1 171 ? 11.488 -7.578 1.525 1.00 88.00 171 THR A CA 1
ATOM 1320 C C . THR A 1 171 ? 10.748 -8.596 0.673 1.00 88.00 171 THR A C 1
ATOM 1322 O O . THR A 1 171 ? 9.726 -9.145 1.100 1.00 88.00 171 THR A O 1
ATOM 1325 N N . LEU A 1 172 ? 11.234 -8.811 -0.544 1.00 83.06 172 LEU A N 1
ATOM 1326 C CA . LEU A 1 172 ? 10.622 -9.748 -1.470 1.00 83.06 172 LEU A CA 1
ATOM 1327 C C . LEU A 1 172 ? 11.001 -11.189 -1.098 1.00 83.06 172 LEU A C 1
ATOM 1329 O O . LEU A 1 172 ? 12.130 -11.433 -0.658 1.00 83.06 172 LEU A O 1
ATOM 1333 N N . PRO A 1 173 ? 10.076 -12.152 -1.242 1.00 78.25 173 PRO A N 1
ATOM 1334 C CA . PRO A 1 173 ? 10.400 -13.558 -1.050 1.00 78.25 173 PRO A CA 1
ATOM 1335 C C . PRO A 1 173 ? 11.463 -14.006 -2.061 1.00 78.25 173 PRO A C 1
ATOM 1337 O O . PRO A 1 173 ? 11.529 -13.511 -3.187 1.00 78.25 173 PRO A O 1
ATOM 1340 N N . CYS A 1 174 ? 12.314 -14.948 -1.653 1.00 71.19 174 CYS A N 1
ATOM 1341 C CA . CYS A 1 174 ? 13.332 -15.492 -2.542 1.00 71.19 174 CYS A CA 1
ATOM 1342 C C . CYS A 1 174 ? 12.731 -16.479 -3.558 1.00 71.19 174 CYS A C 1
ATOM 1344 O O . CYS A 1 174 ? 11.769 -17.180 -3.256 1.00 71.19 174 CYS A O 1
ATOM 1346 N N . CYS A 1 175 ? 13.383 -16.560 -4.724 1.00 68.69 175 CYS A N 1
ATOM 1347 C CA . CYS A 1 175 ? 13.158 -17.510 -5.822 1.00 68.69 175 CYS A CA 1
ATOM 1348 C C . CYS A 1 175 ? 11.776 -17.423 -6.506 1.00 68.69 175 CYS A C 1
ATOM 1350 O O . CYS A 1 175 ? 10.735 -17.570 -5.882 1.00 68.69 175 CYS A O 1
ATOM 1352 N N . ASN A 1 176 ? 11.775 -17.265 -7.835 1.00 70.75 176 ASN A N 1
ATOM 1353 C CA . ASN A 1 176 ? 10.579 -17.220 -8.700 1.00 70.75 176 ASN A CA 1
ATOM 1354 C C . ASN A 1 176 ? 9.601 -16.055 -8.455 1.00 70.75 176 ASN A C 1
ATOM 1356 O O . ASN A 1 176 ? 8.505 -16.064 -9.008 1.00 70.75 176 ASN A O 1
ATOM 1360 N N . PHE A 1 177 ? 9.986 -15.052 -7.668 1.00 83.81 177 PHE A N 1
ATOM 1361 C CA . PHE A 1 177 ? 9.201 -13.835 -7.508 1.00 83.81 177 PHE A CA 1
ATOM 1362 C C . PHE A 1 177 ? 9.438 -12.884 -8.693 1.00 83.81 177 PHE A C 1
ATOM 1364 O O . PHE A 1 177 ? 10.588 -12.596 -9.032 1.00 83.81 177 PHE A O 1
ATOM 1371 N N . ASP A 1 178 ? 8.368 -12.399 -9.329 1.00 90.44 178 ASP A N 1
ATOM 1372 C CA . ASP A 1 178 ? 8.469 -11.454 -10.447 1.00 90.44 178 ASP A CA 1
ATOM 1373 C C . ASP A 1 178 ? 8.703 -10.031 -9.923 1.00 90.44 178 ASP A C 1
ATOM 1375 O O . ASP A 1 178 ? 7.780 -9.272 -9.618 1.00 90.44 178 ASP A O 1
ATOM 1379 N N . THR A 1 179 ? 9.980 -9.684 -9.786 1.00 89.19 179 THR A N 1
ATOM 1380 C CA . THR A 1 179 ? 10.432 -8.399 -9.240 1.00 89.19 179 THR A CA 1
ATOM 1381 C C . THR A 1 179 ? 10.069 -7.231 -10.147 1.00 89.19 179 THR A C 1
ATOM 1383 O O . THR A 1 179 ? 9.794 -6.140 -9.654 1.00 89.19 179 THR A O 1
ATOM 1386 N N . LYS A 1 180 ? 9.995 -7.466 -11.461 1.00 90.81 180 LYS A N 1
ATOM 1387 C CA . LYS A 1 180 ? 9.594 -6.454 -12.436 1.00 90.81 180 LYS A CA 1
ATOM 1388 C C . LYS A 1 180 ? 8.116 -6.118 -12.277 1.00 90.81 180 LYS A C 1
ATOM 1390 O O . LYS A 1 180 ? 7.753 -4.947 -12.202 1.00 90.81 180 LYS A O 1
ATOM 1395 N N . ARG A 1 181 ? 7.245 -7.126 -12.189 1.00 93.62 181 ARG A N 1
ATOM 1396 C CA . ARG A 1 181 ? 5.808 -6.894 -11.972 1.00 93.62 181 ARG A CA 1
ATOM 1397 C C . ARG A 1 181 ? 5.523 -6.297 -10.599 1.00 93.62 181 ARG A C 1
ATOM 1399 O O . ARG A 1 181 ? 4.667 -5.432 -10.487 1.00 93.62 181 ARG A O 1
ATOM 1406 N N . ALA A 1 182 ? 6.301 -6.653 -9.579 1.00 93.06 182 ALA A N 1
ATOM 1407 C CA . ALA A 1 182 ? 6.194 -6.044 -8.252 1.00 93.06 182 ALA A CA 1
ATOM 1408 C C . ALA A 1 182 ? 6.443 -4.528 -8.227 1.00 93.06 182 ALA A C 1
ATOM 1410 O O . ALA A 1 182 ? 6.101 -3.868 -7.248 1.00 93.06 182 ALA A O 1
ATOM 1411 N N . VAL A 1 183 ? 7.046 -3.979 -9.281 1.00 94.81 183 VAL A N 1
ATOM 1412 C CA . VAL A 1 183 ? 7.352 -2.555 -9.383 1.00 94.81 183 VAL A CA 1
ATOM 1413 C C . VAL A 1 183 ? 6.508 -1.864 -10.452 1.00 94.81 183 VAL A C 1
ATOM 1415 O O . VAL A 1 183 ? 6.039 -0.757 -10.215 1.00 94.81 183 VAL A O 1
ATOM 1418 N N . ASN A 1 184 ? 6.261 -2.507 -11.593 1.00 94.81 184 ASN A N 1
ATOM 1419 C CA . ASN A 1 184 ? 5.659 -1.871 -12.770 1.00 94.81 184 ASN A CA 1
ATOM 1420 C C . ASN A 1 184 ? 4.222 -2.328 -13.079 1.00 94.81 184 ASN A C 1
ATOM 1422 O O . ASN A 1 184 ? 3.627 -1.843 -14.039 1.00 94.81 184 ASN A O 1
ATOM 1426 N N . ASP A 1 185 ? 3.658 -3.256 -12.303 1.00 95.06 185 ASP A N 1
ATOM 1427 C CA . ASP A 1 185 ? 2.323 -3.816 -12.533 1.00 95.06 185 ASP A CA 1
ATOM 1428 C C . ASP A 1 185 ? 1.455 -3.668 -11.273 1.00 95.06 185 ASP A C 1
ATOM 1430 O O . ASP A 1 185 ? 1.598 -4.395 -10.288 1.00 95.06 185 ASP A O 1
ATOM 1434 N N . LEU A 1 186 ? 0.553 -2.686 -11.301 1.00 94.62 186 LEU A N 1
ATOM 1435 C CA . LEU A 1 186 ? -0.306 -2.350 -10.166 1.00 94.62 186 LEU A CA 1
ATOM 1436 C C . LEU A 1 186 ? -1.331 -3.440 -9.844 1.00 94.62 186 LEU A C 1
ATOM 1438 O O . LEU A 1 186 ? -1.629 -3.670 -8.671 1.00 94.62 186 LEU A O 1
ATOM 1442 N N . GLU A 1 187 ? -1.828 -4.133 -10.870 1.00 94.50 187 GLU A N 1
ATOM 1443 C CA . GLU A 1 187 ? -2.722 -5.279 -10.711 1.00 94.50 187 GLU A CA 1
ATOM 1444 C C . GLU A 1 187 ? -1.982 -6.406 -9.981 1.00 94.50 187 GLU A C 1
ATOM 1446 O O . GLU A 1 187 ? -2.490 -6.952 -9.003 1.00 94.50 187 GLU A O 1
ATOM 1451 N N . TYR A 1 188 ? -0.737 -6.694 -10.373 1.00 94.38 188 TYR A N 1
ATOM 1452 C CA . TYR A 1 188 ? 0.101 -7.675 -9.680 1.00 94.38 188 TYR A CA 1
ATOM 1453 C C . TYR A 1 188 ? 0.388 -7.276 -8.225 1.00 94.38 188 TYR A C 1
ATOM 1455 O O . TYR A 1 188 ? 0.262 -8.106 -7.324 1.00 94.38 188 TYR A O 1
ATOM 1463 N N . ILE A 1 189 ? 0.717 -6.004 -7.967 1.00 95.06 189 ILE A N 1
ATOM 1464 C CA . ILE A 1 189 ? 0.927 -5.478 -6.606 1.00 95.06 189 ILE A CA 1
ATOM 1465 C C . ILE A 1 189 ? -0.308 -5.725 -5.723 1.00 95.06 189 ILE A C 1
ATOM 1467 O O . ILE A 1 189 ? -0.168 -6.108 -4.554 1.00 95.06 189 ILE A O 1
ATOM 1471 N N . LEU A 1 190 ? -1.509 -5.522 -6.273 1.00 94.19 190 LEU A N 1
ATOM 1472 C CA . LEU A 1 190 ? -2.780 -5.753 -5.587 1.00 94.19 190 LEU A CA 1
ATOM 1473 C C . LEU A 1 190 ? -3.095 -7.236 -5.388 1.00 94.19 190 LEU A C 1
ATOM 1475 O O . LEU A 1 190 ? -3.441 -7.630 -4.273 1.00 94.19 190 LEU A O 1
ATOM 1479 N N . GLN A 1 191 ? -2.965 -8.055 -6.433 1.00 92.81 191 GLN A N 1
ATOM 1480 C CA . GLN A 1 191 ? -3.262 -9.491 -6.399 1.00 92.81 191 GLN A CA 1
ATOM 1481 C C . GLN A 1 191 ? -2.355 -10.228 -5.410 1.00 92.81 191 GLN A C 1
ATOM 1483 O O . GLN A 1 191 ? -2.843 -10.972 -4.555 1.00 92.81 191 GLN A O 1
ATOM 1488 N N . GLU A 1 192 ? -1.053 -9.941 -5.450 1.00 92.38 192 GLU A N 1
ATOM 1489 C CA . GLU A 1 192 ? -0.054 -10.524 -4.549 1.00 92.38 192 GLU A CA 1
ATOM 1490 C C . GLU A 1 192 ? -0.003 -9.832 -3.177 1.00 92.38 192 GLU A C 1
ATOM 1492 O O . GLU A 1 192 ? 0.745 -10.242 -2.290 1.00 92.38 192 GLU A O 1
ATOM 1497 N N . ASN A 1 193 ? -0.814 -8.788 -2.967 1.00 92.50 193 ASN A N 1
ATOM 1498 C CA . ASN A 1 193 ? -0.914 -8.040 -1.713 1.00 92.50 193 ASN A CA 1
ATOM 1499 C C . ASN A 1 193 ? 0.442 -7.551 -1.190 1.00 92.50 193 ASN A C 1
ATOM 1501 O O . ASN A 1 193 ? 0.719 -7.638 0.006 1.00 92.50 193 ASN A O 1
ATOM 1505 N N . LEU A 1 194 ? 1.293 -7.015 -2.064 1.00 94.00 194 LEU A N 1
ATOM 1506 C CA . LEU A 1 194 ? 2.701 -6.755 -1.732 1.00 94.00 194 LEU A CA 1
ATOM 1507 C C . LEU A 1 194 ? 2.906 -5.681 -0.655 1.00 94.00 194 LEU A C 1
ATOM 1509 O O . LEU A 1 194 ? 3.958 -5.632 -0.015 1.00 94.00 194 LEU A O 1
ATOM 1513 N N . LEU A 1 195 ? 1.894 -4.844 -0.430 1.00 95.12 195 LEU A N 1
ATOM 1514 C CA . LEU A 1 195 ? 1.869 -3.871 0.656 1.00 95.12 195 LEU A CA 1
ATOM 1515 C C . LEU A 1 195 ? 1.539 -4.510 2.023 1.00 95.12 195 LEU A C 1
ATOM 1517 O O . LEU A 1 195 ? 1.900 -3.941 3.052 1.00 95.12 195 LEU A O 1
ATOM 1521 N N . ASP A 1 196 ? 0.909 -5.690 2.078 1.00 94.25 196 ASP A N 1
ATOM 1522 C CA . ASP A 1 196 ? 0.575 -6.358 3.344 1.00 94.25 196 ASP A CA 1
ATOM 1523 C C . ASP A 1 196 ? 1.841 -6.834 4.074 1.00 94.25 196 ASP A C 1
ATOM 1525 O O . ASP A 1 196 ? 2.710 -7.519 3.531 1.00 94.25 196 ASP A O 1
ATOM 1529 N N . GLY A 1 197 ? 1.969 -6.456 5.340 1.00 90.81 197 GLY A N 1
ATOM 1530 C CA . GLY A 1 197 ? 3.133 -6.709 6.182 1.00 90.81 197 GLY A CA 1
ATOM 1531 C C . GLY A 1 197 ? 4.373 -5.876 5.844 1.00 90.81 197 GLY A C 1
ATOM 1532 O O . GLY A 1 197 ? 5.406 -6.088 6.488 1.00 90.81 197 GLY A O 1
ATOM 1533 N N . ALA A 1 198 ? 4.309 -4.961 4.867 1.00 92.56 198 ALA A N 1
ATOM 1534 C CA . ALA A 1 198 ? 5.394 -4.025 4.578 1.00 92.56 198 ALA A CA 1
ATOM 1535 C C . ALA A 1 198 ? 5.670 -3.126 5.793 1.00 92.56 198 ALA A C 1
ATOM 1537 O O . ALA A 1 198 ? 4.750 -2.746 6.522 1.00 92.56 198 ALA A O 1
ATOM 1538 N N . ILE A 1 199 ? 6.940 -2.796 6.021 1.00 91.38 199 ILE A N 1
ATOM 1539 C CA . ILE A 1 199 ? 7.349 -1.875 7.081 1.00 91.38 199 ILE A CA 1
ATOM 1540 C C . ILE A 1 199 ? 7.035 -0.463 6.598 1.00 91.38 199 ILE A C 1
ATOM 1542 O O . ILE A 1 199 ? 7.726 0.089 5.745 1.00 91.38 199 ILE A O 1
ATOM 1546 N N . ALA A 1 200 ? 5.960 0.095 7.130 1.00 90.56 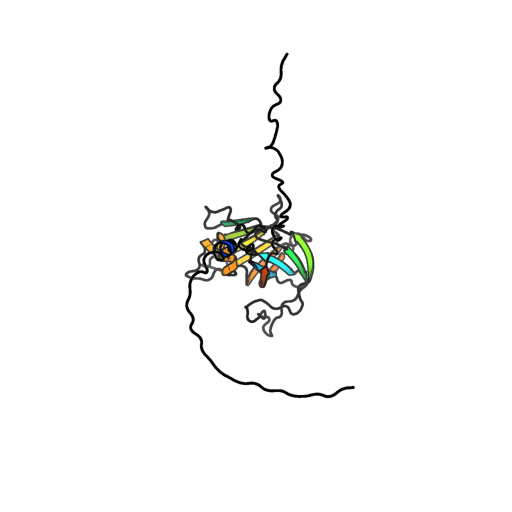200 ALA A N 1
ATOM 1547 C CA . ALA A 1 200 ? 5.467 1.418 6.831 1.00 90.56 200 ALA A CA 1
ATOM 1548 C C . ALA A 1 200 ? 6.098 2.446 7.771 1.00 90.56 200 ALA A C 1
ATOM 1550 O O . ALA A 1 200 ? 6.133 2.277 8.991 1.00 90.56 200 ALA A O 1
ATOM 1551 N N . THR A 1 201 ? 6.577 3.533 7.185 1.00 88.88 201 THR A N 1
ATOM 1552 C CA . THR A 1 201 ? 7.059 4.723 7.872 1.00 88.88 201 THR A CA 1
ATOM 1553 C C . THR A 1 201 ? 6.208 5.893 7.410 1.00 88.88 201 THR A C 1
ATOM 1555 O O . THR A 1 201 ? 6.361 6.377 6.286 1.00 88.88 201 THR A O 1
ATOM 1558 N N . PHE A 1 202 ? 5.294 6.329 8.271 1.00 83.94 202 PHE A N 1
ATOM 1559 C CA . PHE A 1 202 ? 4.433 7.481 8.027 1.00 83.94 202 PHE A CA 1
ATOM 1560 C C . PHE A 1 202 ? 5.127 8.763 8.482 1.00 83.94 202 PHE A C 1
ATOM 1562 O O . PHE A 1 202 ? 5.645 8.825 9.601 1.00 83.94 202 PHE A O 1
ATOM 1569 N N . GLN A 1 203 ? 5.102 9.791 7.637 1.00 81.75 203 GLN A N 1
ATOM 1570 C CA . GLN A 1 203 ? 5.559 11.133 7.967 1.00 81.75 203 GLN A CA 1
A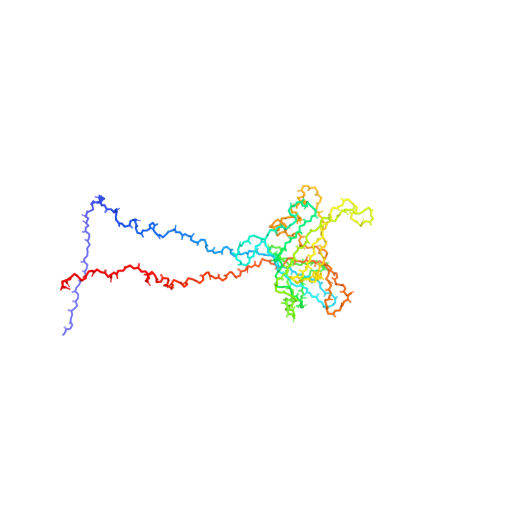TOM 1571 C C . GLN A 1 203 ? 4.356 12.001 8.332 1.00 81.75 203 GLN A C 1
ATOM 1573 O O . GLN A 1 203 ? 3.512 12.307 7.493 1.00 81.75 203 GLN A O 1
ATOM 1578 N N . ASN A 1 204 ? 4.289 12.431 9.591 1.00 73.25 204 ASN A N 1
ATOM 1579 C CA . ASN A 1 204 ? 3.189 13.271 10.042 1.00 73.25 204 ASN A CA 1
ATOM 1580 C C . ASN A 1 204 ? 3.274 14.677 9.402 1.00 73.25 204 ASN A C 1
ATOM 1582 O O . ASN A 1 204 ? 4.253 15.386 9.648 1.00 73.25 204 ASN A O 1
ATOM 1586 N N . PRO A 1 205 ? 2.262 15.125 8.631 1.00 68.88 205 PRO A N 1
ATOM 1587 C CA . PRO A 1 205 ? 2.291 16.447 8.004 1.00 68.88 205 PRO A CA 1
ATOM 1588 C C . PRO A 1 205 ? 2.073 17.592 9.007 1.00 68.88 205 PRO A C 1
ATOM 1590 O O . PRO A 1 205 ? 2.484 18.718 8.749 1.00 68.88 205 PRO A O 1
ATOM 1593 N N . ILE A 1 206 ? 1.449 17.317 10.160 1.00 69.50 206 ILE A N 1
ATOM 1594 C CA . ILE A 1 206 ? 1.185 18.295 11.231 1.00 69.50 206 ILE A CA 1
ATOM 1595 C C . ILE A 1 206 ? 2.436 18.502 12.093 1.00 69.50 206 ILE A C 1
ATOM 1597 O O . ILE A 1 206 ? 2.694 19.610 12.559 1.00 69.50 206 ILE A O 1
ATOM 1601 N N . ILE A 1 207 ? 3.220 17.441 12.308 1.00 68.88 207 ILE A N 1
ATOM 1602 C CA . ILE A 1 207 ? 4.475 17.485 13.070 1.00 68.88 207 ILE A CA 1
ATOM 1603 C C . ILE A 1 207 ? 5.605 16.980 12.168 1.00 68.88 207 ILE A C 1
ATOM 1605 O O . ILE A 1 207 ? 5.923 15.784 12.199 1.00 68.88 207 ILE A O 1
ATOM 1609 N N . PRO A 1 208 ? 6.222 17.874 11.373 1.00 64.56 208 PRO A N 1
ATOM 1610 C CA . PRO A 1 208 ? 7.330 17.516 10.500 1.00 64.56 208 PRO A CA 1
ATOM 1611 C C . PRO A 1 208 ? 8.426 16.775 11.278 1.00 64.56 208 PRO A C 1
ATOM 1613 O O . PRO A 1 208 ? 8.763 17.155 12.399 1.00 64.56 208 PRO A O 1
ATOM 1616 N N . ASN A 1 209 ? 8.992 15.724 10.677 1.00 65.88 209 ASN A N 1
ATOM 1617 C CA . ASN A 1 209 ? 10.038 14.851 11.239 1.00 65.88 209 ASN A CA 1
ATOM 1618 C C . ASN A 1 209 ? 9.603 13.864 12.338 1.00 65.88 209 ASN A C 1
ATOM 1620 O O . ASN A 1 209 ? 10.453 13.148 12.870 1.00 65.88 209 ASN A O 1
ATOM 1624 N N . ARG A 1 210 ? 8.309 13.766 12.674 1.00 65.88 210 ARG A N 1
ATOM 1625 C CA . ARG A 1 210 ? 7.811 12.644 13.481 1.00 65.88 210 ARG A CA 1
ATOM 1626 C C . ARG A 1 210 ? 7.439 11.479 12.569 1.00 65.88 210 ARG A C 1
ATOM 1628 O O . ARG A 1 210 ? 6.458 11.556 11.830 1.00 65.88 210 ARG A O 1
ATOM 1635 N N . PHE A 1 211 ? 8.209 10.403 12.679 1.00 70.62 211 PHE A N 1
ATOM 1636 C CA . PHE A 1 211 ? 7.971 9.162 11.956 1.00 70.62 211 PHE A CA 1
ATOM 1637 C C . PHE A 1 211 ? 7.249 8.153 12.838 1.00 70.62 211 PHE A C 1
ATOM 1639 O O . PHE A 1 211 ? 7.598 7.974 14.006 1.00 70.62 211 PHE A O 1
ATOM 1646 N N . ILE A 1 212 ? 6.238 7.501 12.275 1.00 70.06 212 ILE A N 1
ATOM 1647 C CA . ILE A 1 212 ? 5.533 6.402 12.930 1.00 70.06 212 ILE A CA 1
ATOM 1648 C C . ILE A 1 212 ? 5.810 5.154 12.111 1.00 70.06 212 ILE A C 1
ATOM 1650 O O . ILE A 1 212 ? 5.423 5.066 10.944 1.00 70.06 212 ILE A O 1
ATOM 1654 N N . GLY A 1 213 ? 6.553 4.239 12.730 1.00 76.50 213 GLY A N 1
ATOM 1655 C CA . GLY A 1 213 ? 6.911 2.950 12.164 1.00 76.50 213 GLY A CA 1
ATOM 1656 C C . GLY A 1 213 ? 5.896 1.889 12.569 1.00 76.50 213 GLY A C 1
ATOM 1657 O O . GLY A 1 213 ? 5.481 1.830 13.726 1.00 76.50 213 GLY A O 1
ATOM 1658 N N . GLY A 1 214 ? 5.504 1.041 11.630 1.00 86.56 214 GLY A N 1
ATOM 1659 C CA . GLY A 1 214 ? 4.654 -0.111 11.897 1.00 86.56 214 GLY A CA 1
ATOM 1660 C C . GLY A 1 214 ? 4.537 -0.999 10.671 1.00 86.56 214 GLY A C 1
ATOM 1661 O O . GLY A 1 214 ? 5.003 -0.644 9.594 1.00 86.56 214 GLY A O 1
ATOM 1662 N N . ARG A 1 215 ? 3.910 -2.165 10.817 1.00 91.31 215 ARG A N 1
ATOM 1663 C CA . ARG A 1 215 ? 3.517 -2.953 9.647 1.00 91.31 215 ARG A CA 1
ATOM 1664 C C . ARG A 1 215 ? 2.210 -2.416 9.086 1.00 91.31 215 ARG A C 1
ATOM 1666 O O . ARG A 1 215 ? 1.322 -2.025 9.845 1.00 91.31 215 ARG A O 1
ATOM 1673 N N . LEU A 1 216 ? 2.110 -2.410 7.767 1.00 94.00 216 LEU A N 1
ATOM 1674 C CA . LEU A 1 216 ? 0.854 -2.202 7.068 1.00 94.00 216 LEU A CA 1
ATOM 1675 C C . LEU A 1 216 ? 0.075 -3.521 7.039 1.00 94.00 216 LEU A C 1
ATOM 1677 O O . LEU A 1 216 ? 0.676 -4.575 6.851 1.00 94.00 216 LEU A O 1
ATOM 1681 N N . TYR A 1 217 ? -1.239 -3.471 7.220 1.00 94.81 217 TYR A N 1
ATOM 1682 C CA . TYR A 1 217 ? -2.101 -4.650 7.186 1.00 94.81 217 TYR A CA 1
ATOM 1683 C C . TYR A 1 217 ? -3.223 -4.464 6.178 1.00 94.81 217 TYR A C 1
ATOM 1685 O O . TYR A 1 217 ? -3.880 -3.423 6.180 1.00 94.81 217 TYR A O 1
ATOM 1693 N N . ARG A 1 218 ? -3.472 -5.475 5.343 1.00 95.38 218 ARG A N 1
ATOM 1694 C CA . ARG A 1 218 ? -4.672 -5.522 4.502 1.00 95.38 218 ARG A CA 1
ATOM 1695 C C . ARG A 1 218 ? -5.893 -5.801 5.378 1.00 95.38 218 ARG A C 1
ATOM 1697 O O . ARG A 1 218 ? -5.939 -6.807 6.088 1.00 95.38 218 ARG A O 1
ATOM 1704 N N . THR A 1 219 ? -6.883 -4.921 5.316 1.00 92.94 219 THR A N 1
ATOM 1705 C CA . THR A 1 219 ? -8.085 -4.960 6.167 1.00 92.94 219 THR A CA 1
ATOM 1706 C C . THR A 1 219 ? -9.360 -5.294 5.400 1.00 92.94 219 THR A C 1
ATOM 1708 O O . THR A 1 219 ? -10.393 -5.536 6.017 1.00 92.94 219 THR A O 1
ATOM 1711 N N . GLY A 1 220 ? -9.297 -5.367 4.070 1.00 92.31 220 GLY A N 1
ATOM 1712 C CA . GLY A 1 220 ? -10.412 -5.839 3.259 1.00 92.31 220 GLY A CA 1
ATOM 1713 C C . GLY A 1 220 ? -10.238 -5.587 1.767 1.00 92.31 220 GLY A C 1
ATOM 1714 O O . GLY A 1 220 ? -9.237 -5.020 1.317 1.00 92.31 220 GLY A O 1
ATOM 1715 N N . ILE A 1 221 ? -11.256 -6.004 1.016 1.00 91.75 221 ILE A N 1
ATOM 1716 C CA . ILE A 1 221 ? -11.487 -5.582 -0.366 1.00 91.75 221 ILE A CA 1
ATOM 1717 C C . ILE A 1 221 ? -12.417 -4.374 -0.329 1.00 91.75 221 ILE A C 1
ATOM 1719 O O . ILE A 1 221 ? -13.454 -4.400 0.336 1.00 91.75 221 ILE A O 1
ATOM 1723 N N . VAL A 1 222 ? -12.060 -3.333 -1.065 1.00 89.88 222 VAL A N 1
ATOM 1724 C CA . VAL A 1 222 ? -12.888 -2.143 -1.254 1.00 89.88 222 VAL A CA 1
ATOM 1725 C C . VAL A 1 222 ? -13.416 -2.119 -2.679 1.00 89.88 222 VAL A C 1
ATOM 1727 O O . VAL A 1 222 ? -12.737 -2.526 -3.616 1.00 89.88 222 VAL A O 1
ATOM 1730 N N . THR A 1 223 ? -14.655 -1.671 -2.853 1.00 84.75 223 THR A N 1
ATOM 1731 C CA . THR A 1 223 ? -15.250 -1.507 -4.183 1.00 84.75 223 THR A CA 1
ATOM 1732 C C . THR A 1 223 ? -15.542 -0.041 -4.401 1.00 84.75 223 THR A C 1
ATOM 1734 O O . THR A 1 223 ? -16.088 0.627 -3.521 1.00 84.75 223 THR A O 1
ATOM 1737 N N . ARG A 1 224 ? -15.186 0.473 -5.577 1.00 77.31 224 ARG A N 1
ATOM 1738 C CA . ARG A 1 224 ? -15.540 1.843 -5.928 1.00 77.31 224 ARG A CA 1
ATOM 1739 C C . ARG A 1 224 ? -16.976 1.884 -6.442 1.00 77.31 224 ARG A C 1
ATOM 1741 O O . ARG A 1 224 ? -17.354 1.123 -7.335 1.00 77.31 224 ARG A O 1
ATOM 1748 N N . ASN A 1 225 ? -17.775 2.804 -5.908 1.00 67.06 225 ASN A N 1
ATOM 1749 C CA . ASN A 1 225 ? -19.038 3.164 -6.539 1.00 67.06 225 ASN A CA 1
ATOM 1750 C C . ASN A 1 225 ? -18.717 3.950 -7.810 1.00 67.06 225 ASN A C 1
ATOM 1752 O O . ASN A 1 225 ? -18.333 5.116 -7.743 1.00 67.06 225 ASN A O 1
ATOM 1756 N N . ILE A 1 226 ? -18.857 3.306 -8.964 1.00 64.62 226 ILE A N 1
ATOM 1757 C CA . ILE A 1 226 ? -18.907 4.027 -10.231 1.00 64.62 226 ILE A CA 1
ATOM 1758 C C . ILE A 1 226 ? -20.299 4.662 -10.291 1.00 64.62 226 ILE A C 1
ATOM 1760 O O . ILE A 1 226 ? -21.278 3.932 -10.102 1.00 64.62 226 ILE A O 1
ATOM 1764 N N . PRO A 1 227 ? -20.421 5.985 -10.506 1.00 58.62 227 PRO A N 1
ATOM 1765 C CA . PRO A 1 227 ? -21.710 6.572 -10.830 1.00 58.62 227 PRO A CA 1
ATOM 1766 C C . PRO A 1 227 ? -22.285 5.780 -12.000 1.00 58.62 227 PRO A C 1
ATOM 1768 O O . PRO A 1 227 ? -21.608 5.644 -13.022 1.00 58.62 227 PRO A O 1
ATOM 1771 N N . GLU A 1 228 ? -23.490 5.223 -11.850 1.00 53.75 228 GLU A N 1
ATOM 1772 C CA . GLU A 1 228 ? -24.177 4.652 -13.006 1.00 53.75 228 GLU A CA 1
ATOM 1773 C C . GLU A 1 228 ? -24.143 5.714 -14.111 1.00 53.75 228 GLU A C 1
ATOM 1775 O O . GLU A 1 228 ? -24.358 6.898 -13.807 1.00 53.75 228 GLU A O 1
ATOM 1780 N N . PRO A 1 229 ? -23.796 5.359 -15.363 1.00 52.88 229 PRO A N 1
ATOM 1781 C CA . PRO A 1 229 ? -23.962 6.303 -16.448 1.00 52.88 229 PRO A CA 1
ATOM 1782 C C . PRO A 1 229 ? -25.418 6.740 -16.365 1.00 52.88 229 PRO A C 1
ATOM 1784 O O . PRO A 1 229 ? -26.311 5.907 -16.485 1.00 52.88 229 PRO A O 1
ATOM 1787 N N . ASN A 1 230 ? -25.664 8.015 -16.047 1.00 45.03 230 ASN A N 1
ATOM 1788 C CA . ASN A 1 230 ? -27.019 8.530 -16.004 1.00 45.03 230 ASN A CA 1
ATOM 1789 C C . ASN A 1 230 ? -27.594 8.270 -17.395 1.00 45.03 230 ASN A C 1
ATOM 1791 O O . ASN A 1 230 ? -27.302 9.012 -18.335 1.00 45.03 230 ASN A O 1
ATOM 1795 N N . THR A 1 231 ? -28.412 7.228 -17.530 1.00 45.28 231 THR A N 1
ATOM 1796 C CA . THR A 1 231 ? -29.333 7.033 -18.640 1.00 45.28 231 THR A CA 1
ATOM 1797 C C . THR A 1 231 ? -30.395 8.112 -18.520 1.00 45.28 231 THR A C 1
ATOM 1799 O O . THR A 1 231 ? -31.580 7.858 -18.325 1.00 45.28 231 THR A O 1
ATOM 1802 N N . THR A 1 232 ? -29.982 9.364 -18.684 1.00 42.34 232 THR A N 1
ATOM 1803 C CA . THR A 1 232 ? -30.845 10.381 -19.243 1.00 42.34 232 THR A CA 1
ATOM 1804 C C . THR A 1 232 ? -30.967 10.012 -20.716 1.00 42.34 232 THR A C 1
ATOM 1806 O O . THR A 1 232 ? -30.341 10.606 -21.591 1.00 42.34 232 THR A O 1
ATOM 1809 N N . ILE A 1 233 ? -31.785 8.990 -20.992 1.00 44.84 233 ILE A N 1
ATOM 1810 C CA . ILE A 1 233 ? -32.475 8.824 -22.269 1.00 44.84 233 ILE A CA 1
ATOM 1811 C C . ILE A 1 233 ? -33.415 10.029 -22.353 1.00 44.84 233 ILE A C 1
ATOM 1813 O O . ILE A 1 233 ? -34.600 9.976 -22.043 1.00 44.84 233 ILE A O 1
ATOM 1817 N N . GLY A 1 234 ? -32.830 11.180 -22.643 1.00 35.06 234 GLY A N 1
ATOM 1818 C CA . GLY A 1 234 ? -33.475 12.473 -22.660 1.00 35.06 234 GLY A CA 1
ATOM 1819 C C . GLY A 1 234 ? -33.051 13.146 -23.936 1.00 35.06 234 GLY A C 1
ATOM 1820 O O . GLY A 1 234 ? -32.098 13.912 -23.944 1.00 35.06 234 GLY A O 1
ATOM 1821 N N . LEU A 1 235 ? -33.760 12.789 -25.006 1.00 35.56 235 LEU A N 1
ATOM 1822 C CA . LEU A 1 235 ? -33.955 13.620 -26.181 1.00 35.56 235 LEU A CA 1
ATOM 1823 C C . LEU A 1 235 ? -32.706 14.414 -26.608 1.00 35.56 235 LEU A C 1
ATOM 1825 O O . LEU A 1 235 ? -32.690 15.642 -26.538 1.00 35.56 235 LEU A O 1
ATOM 1829 N N . PHE A 1 236 ? -31.732 13.746 -27.232 1.00 35.06 236 PHE A N 1
ATOM 1830 C CA . PHE A 1 236 ? -31.213 14.354 -28.455 1.00 35.06 236 PHE A CA 1
ATOM 1831 C C . PHE A 1 236 ? -32.334 14.249 -29.483 1.00 35.06 236 PHE A C 1
ATOM 1833 O O . PHE A 1 236 ? -32.447 13.302 -30.259 1.00 35.06 236 PHE A O 1
ATOM 1840 N N . THR A 1 237 ? -33.237 15.219 -29.389 1.00 39.00 237 THR A N 1
ATOM 1841 C CA . THR A 1 237 ? -34.122 15.647 -30.450 1.00 39.00 237 THR A CA 1
ATOM 1842 C C . THR A 1 237 ? -33.297 15.780 -31.726 1.00 39.00 237 THR A C 1
ATOM 1844 O O . THR A 1 237 ? -32.681 16.804 -32.011 1.00 39.00 237 THR A O 1
ATOM 1847 N N . LEU A 1 238 ? -33.331 14.726 -32.538 1.00 36.12 238 LEU A N 1
ATOM 1848 C CA . LEU A 1 238 ? -33.307 14.816 -33.991 1.00 36.12 238 LEU A CA 1
ATOM 1849 C C . LEU A 1 238 ? -34.510 15.670 -34.420 1.00 36.12 238 LEU A C 1
ATOM 1851 O O . LEU A 1 238 ? -35.536 15.179 -34.877 1.00 36.12 238 LEU A O 1
ATOM 1855 N N . SER A 1 239 ? -34.415 16.978 -34.212 1.00 45.94 239 SER A N 1
ATOM 1856 C CA . SER A 1 239 ? -35.341 17.957 -34.758 1.00 45.94 239 SER A CA 1
ATOM 1857 C C . SER A 1 239 ? -34.581 19.253 -34.984 1.00 45.94 239 SER A C 1
ATOM 1859 O O . SER A 1 239 ? -34.448 20.043 -34.059 1.00 45.94 239 SER A O 1
ATOM 1861 N N . VAL A 1 240 ? -34.046 19.379 -36.204 1.00 44.12 240 VAL A N 1
ATOM 1862 C CA . VAL A 1 240 ? -33.620 20.555 -37.000 1.00 44.12 240 VAL A CA 1
ATOM 1863 C C . VAL A 1 240 ? -32.496 19.977 -37.885 1.00 44.12 240 VAL A C 1
ATOM 1865 O O . VAL A 1 240 ? -31.388 19.790 -37.419 1.00 44.12 240 VAL A O 1
ATOM 1868 N N . MET A 1 241 ? -32.687 19.507 -39.118 1.00 37.09 241 MET A N 1
ATOM 1869 C CA . MET A 1 241 ? -33.388 20.094 -40.253 1.00 37.09 241 MET A CA 1
ATOM 1870 C C . MET A 1 241 ? -33.752 18.989 -41.257 1.00 37.09 241 MET A C 1
ATOM 1872 O O . MET A 1 241 ? -32.866 18.467 -41.923 1.00 37.09 241 MET A O 1
ATOM 1876 N N . SER A 1 242 ? -35.034 18.675 -41.437 1.00 33.97 242 SER A N 1
ATOM 1877 C CA . SER A 1 242 ? -35.522 18.113 -42.708 1.00 33.97 242 SER A CA 1
ATOM 1878 C C . SER A 1 242 ? -37.039 17.966 -42.688 1.00 33.97 242 SER A C 1
ATOM 1880 O O . SER A 1 242 ? -37.554 16.893 -42.401 1.00 33.97 242 SER A O 1
ATOM 1882 N N . ALA A 1 243 ? -37.746 19.052 -43.003 1.00 33.84 243 ALA A N 1
ATOM 1883 C CA . ALA A 1 243 ? -38.973 19.020 -43.801 1.00 33.84 243 ALA A CA 1
ATOM 1884 C C . ALA A 1 243 ? -39.445 20.450 -44.106 1.00 33.84 243 ALA A C 1
ATOM 1886 O O . ALA A 1 243 ? -39.855 21.184 -43.215 1.00 33.84 243 ALA A O 1
ATOM 1887 N N . GLY A 1 244 ? -39.463 20.799 -45.394 1.00 31.38 244 GLY A N 1
ATOM 1888 C CA . GLY A 1 244 ? -40.529 21.639 -45.933 1.00 31.38 244 GLY A CA 1
ATOM 1889 C C . GLY A 1 244 ? -40.241 23.127 -46.117 1.00 31.38 244 GLY A C 1
ATOM 1890 O O . GLY A 1 244 ? -40.835 23.958 -45.446 1.00 31.38 244 GLY A O 1
ATOM 1891 N N . PHE A 1 245 ? -39.512 23.473 -47.178 1.00 33.97 245 PHE A N 1
ATOM 1892 C CA . PHE A 1 245 ? -40.020 24.525 -48.065 1.00 33.97 245 PHE A CA 1
ATOM 1893 C C . PHE A 1 245 ? -40.117 23.973 -49.486 1.00 33.97 245 PHE A C 1
ATOM 1895 O O . PHE A 1 245 ? -39.255 24.150 -50.342 1.00 33.97 245 PHE A O 1
ATOM 1902 N N . LEU A 1 246 ? -41.198 23.224 -49.696 1.00 40.53 246 LEU A N 1
ATOM 1903 C CA . LEU A 1 246 ? -41.701 22.839 -51.004 1.00 40.53 246 LEU A CA 1
ATOM 1904 C C . LEU A 1 246 ? -42.540 24.006 -51.545 1.00 40.53 246 LEU A C 1
ATOM 1906 O O . LEU A 1 246 ? -43.555 24.373 -50.965 1.00 40.53 246 LEU A O 1
ATOM 1910 N N . LEU A 1 247 ? -42.056 24.575 -52.650 1.00 40.25 247 LEU A N 1
ATOM 1911 C CA . LEU A 1 247 ? -42.775 25.254 -53.732 1.00 40.25 247 LEU A CA 1
ATOM 1912 C C . LEU A 1 247 ? -44.053 26.060 -53.412 1.00 40.25 247 LEU A C 1
ATOM 1914 O O . LEU A 1 247 ? -45.134 25.511 -53.205 1.00 40.25 247 LEU A O 1
ATOM 1918 N N . LYS A 1 248 ? -43.999 27.360 -53.736 1.00 39.62 248 LYS A N 1
ATOM 1919 C CA . LYS A 1 248 ? -45.123 28.030 -54.408 1.00 39.62 248 LYS A CA 1
ATOM 1920 C C . LYS A 1 248 ? -44.633 28.817 -55.627 1.00 39.62 248 LYS A C 1
ATOM 1922 O O . LYS A 1 248 ? -44.037 29.879 -55.525 1.00 39.62 248 LYS A O 1
ATOM 1927 N N . ARG A 1 249 ? -44.892 28.236 -56.799 1.00 43.09 249 ARG A N 1
ATOM 1928 C CA . ARG A 1 249 ? -44.785 28.822 -58.142 1.00 43.09 249 ARG A CA 1
ATOM 1929 C C . ARG A 1 249 ? -46.027 29.688 -58.397 1.00 43.09 249 ARG A C 1
ATOM 1931 O O . ARG A 1 249 ? -47.124 29.185 -58.166 1.00 43.09 249 ARG A O 1
ATOM 1938 N N . LYS A 1 250 ? -45.866 30.923 -58.896 1.00 36.38 250 LYS A N 1
ATOM 1939 C CA . LYS A 1 250 ? -46.717 31.628 -59.897 1.00 36.38 250 LYS A CA 1
ATOM 1940 C C . LYS A 1 250 ? -46.265 33.097 -60.011 1.00 36.38 250 LYS A C 1
ATOM 1942 O O . LYS A 1 250 ? -46.269 33.811 -59.023 1.00 36.38 250 LYS A O 1
ATOM 1947 N N . MET A 1 251 ? -45.694 33.479 -61.157 1.00 38.41 251 MET A N 1
ATOM 1948 C CA . MET A 1 251 ? -46.332 34.343 -62.173 1.00 38.41 251 MET A CA 1
ATOM 1949 C C . MET A 1 251 ? -46.689 35.753 -61.666 1.00 38.41 251 MET A C 1
ATOM 1951 O O . MET A 1 251 ? -47.773 35.925 -61.116 1.00 38.41 251 MET A O 1
ATOM 1955 N N . LYS A 1 252 ? -45.858 36.763 -61.945 1.00 34.56 252 LYS A N 1
ATOM 1956 C CA . LYS A 1 252 ? -46.009 37.714 -63.064 1.00 34.56 252 LYS A CA 1
ATOM 1957 C C . LYS A 1 252 ? -44.765 38.594 -63.164 1.00 34.56 252 LYS A C 1
ATOM 1959 O O . LYS A 1 252 ? -44.181 38.866 -62.096 1.00 34.56 252 LYS A O 1
#

Secondary structure (DSSP, 8-state):
-----------------------SSGGGTTTS--------PPEEEEEEE--SSS-EEEEEEESB-TTS-B--BS-TT-TTEEEEEEEEEEEEEEEEEE-B-TTSPBPB-TTSPBPEEEEEEEEEEEEEEEEEEEEEE---TTSTTTT--EEEEEEEESSTT--EEEEEEEEPPSSS--TTHHHH-HHHHHHTTTTTT-EEEEE-SSSTT-EEEEE-EEEEEEE--PPP-----------SS-S---------

Organism: NCBI:txid2839659

Radius of gyration: 31.5 Å; chains: 1; bounding box: 112×76×86 Å

Sequence (252 aa):
MKITQLMMAIALATVPVMSAFIEKAVAQQEAVVQEELAPIRPQGNGYSQPGSPSVFVQFDLFDALSNGNPILDLEQKNDKLGVFFGAIENYNIGTGRLLVDEKEEVVRDTSGFAQFEIPFTSQNTLFDVGNLRAELIPSSKDSEYKGSEVVEYTIFGSGKDGTIYQKNQRTLPCCNFDTKRAVNDLEYILQENLLDGAIATFQNPIIPNRFIGGRLYRTGIVTRNIPEPNTTIGLFTLSVMSAGFLLKRKMK